Protein AF-A0A830ETZ0-F1 (afdb_monomer)

Foldseek 3Di:
DPDDVVVPLPPLVVLQVPFQDPPQQDLVSQLVSSVPDPPDPPCDPVNSNVSSVLQDHLVVLLVVLQVVLDAAALVRLVVVLCVNVVNVPVVSSVVSSVVCVQAADHPVQLVVLLVVLCVVCVVVLHEAALVSSLVSLVVSVVRYDYGSYDSVVSSLQVCQAQVHAHPVQLVVFLVCQQVPFDWDQLVVQPVPDPGRHTWGFQAFPVRQTAEIEDDPDQVSRQVSQVSSVYYHDYSVRSSSQWYWDDGGQKTFIDHPNGGRGMTGHD

Radius of gyration: 31.3 Å; Cα contacts (8 Å, |Δi|>4): 401; chains: 1; bounding box: 66×35×96 Å

Mean predicted aligned error: 12.38 Å

Structure (mmCIF, N/CA/C/O backbone):
data_AF-A0A830ETZ0-F1
#
_entry.id   AF-A0A830ETZ0-F1
#
loop_
_atom_site.group_PDB
_atom_site.id
_atom_site.type_symbol
_atom_site.label_atom_id
_atom_site.label_alt_id
_atom_site.label_comp_id
_atom_site.label_asym_id
_atom_site.label_entity_id
_atom_site.label_seq_id
_atom_site.pdbx_PDB_ins_code
_atom_site.Cartn_x
_atom_site.Cartn_y
_atom_site.Cartn_z
_atom_site.occupancy
_atom_site.B_iso_or_equiv
_atom_site.auth_seq_id
_atom_site.auth_comp_id
_atom_site.auth_asym_id
_atom_site.auth_atom_id
_atom_site.pdbx_PDB_model_num
ATOM 1 N N . MET A 1 1 ? -31.707 -24.123 43.026 1.00 34.12 1 MET A N 1
ATOM 2 C CA . MET A 1 1 ? -30.666 -23.449 42.230 1.00 34.12 1 MET A CA 1
ATOM 3 C C . MET A 1 1 ? -30.600 -22.011 42.713 1.00 34.12 1 MET A C 1
ATOM 5 O O . MET A 1 1 ? -31.674 -21.464 42.962 1.00 34.12 1 MET A O 1
ATOM 9 N N . PRO A 1 2 ? -29.409 -21.444 42.973 1.00 35.88 2 PRO A N 1
ATOM 10 C CA . PRO A 1 2 ? -29.293 -20.002 43.163 1.00 35.88 2 PRO A CA 1
ATOM 11 C C . PRO A 1 2 ? -29.804 -19.323 41.890 1.00 35.88 2 PRO A C 1
ATOM 13 O O . PRO A 1 2 ? -29.567 -19.821 40.792 1.00 35.88 2 PRO A O 1
ATOM 16 N N . LYS A 1 3 ? -30.598 -18.270 42.057 1.00 31.91 3 LYS A N 1
ATOM 17 C CA . LYS A 1 3 ? -31.122 -17.502 40.931 1.00 31.91 3 LYS A CA 1
ATOM 18 C C . LYS A 1 3 ? -29.983 -16.699 40.303 1.00 31.91 3 LYS A C 1
ATOM 20 O O . LYS A 1 3 ? -29.137 -16.185 41.031 1.00 31.91 3 LYS A O 1
ATOM 25 N N . THR A 1 4 ? -29.976 -16.640 38.983 1.00 35.59 4 THR A N 1
ATOM 26 C CA . THR A 1 4 ? -29.019 -15.913 38.145 1.00 35.59 4 THR A CA 1
ATOM 27 C C . THR A 1 4 ? -29.567 -14.531 37.784 1.00 35.59 4 THR A C 1
ATOM 29 O O . THR A 1 4 ? -30.724 -14.223 38.057 1.00 35.59 4 THR A O 1
ATOM 32 N N . ILE A 1 5 ? -28.742 -13.674 37.189 1.00 33.31 5 ILE A N 1
ATOM 33 C CA . ILE A 1 5 ? -29.139 -12.313 36.787 1.00 33.31 5 ILE A CA 1
ATOM 34 C C . ILE A 1 5 ? -30.206 -12.312 35.690 1.00 33.31 5 ILE A C 1
ATOM 36 O O . ILE A 1 5 ? -31.101 -11.470 35.726 1.00 33.31 5 ILE A O 1
ATOM 40 N N . ALA A 1 6 ? -30.206 -13.334 34.831 1.00 34.88 6 ALA A N 1
ATOM 41 C CA . ALA A 1 6 ? -31.274 -13.592 33.867 1.00 34.88 6 ALA A CA 1
ATOM 42 C C . ALA A 1 6 ? -32.662 -13.780 34.524 1.00 34.88 6 ALA A C 1
ATOM 44 O O . ALA A 1 6 ? -33.682 -13.645 33.861 1.00 34.88 6 ALA A O 1
ATOM 45 N N . ASP A 1 7 ? -32.730 -14.054 35.835 1.00 38.09 7 ASP A N 1
ATOM 46 C CA . ASP A 1 7 ? -33.992 -14.170 36.576 1.00 38.09 7 ASP A CA 1
ATOM 47 C C . ASP A 1 7 ? -34.530 -12.810 37.098 1.00 38.09 7 ASP A C 1
ATOM 49 O O . ASP A 1 7 ? -35.579 -12.790 37.755 1.00 38.09 7 ASP A O 1
ATOM 53 N N . TYR A 1 8 ? -33.821 -11.685 36.881 1.00 39.19 8 TYR A N 1
ATOM 54 C CA . TYR A 1 8 ? -34.079 -10.390 37.544 1.00 39.19 8 TYR A CA 1
ATOM 55 C C . TYR A 1 8 ? -33.866 -9.116 36.684 1.00 39.19 8 TYR A C 1
ATOM 57 O O . TYR A 1 8 ? -33.609 -8.046 37.246 1.00 39.19 8 TYR A O 1
ATOM 65 N N . GLU A 1 9 ? -34.035 -9.184 35.360 1.00 43.56 9 GLU A N 1
ATOM 66 C CA . GLU A 1 9 ? -33.915 -8.059 34.395 1.00 43.56 9 GLU A CA 1
ATOM 67 C C . GLU A 1 9 ? -34.489 -6.710 34.891 1.00 43.56 9 GLU A C 1
ATOM 69 O O . GLU A 1 9 ? -33.776 -5.710 35.002 1.00 43.56 9 GLU A O 1
ATOM 74 N N . ASP A 1 10 ? -35.757 -6.685 35.314 1.00 40.09 10 ASP A N 1
ATOM 75 C CA . ASP A 1 10 ? -36.465 -5.465 35.748 1.00 40.09 10 ASP A CA 1
ATOM 76 C C . ASP A 1 10 ? -35.967 -4.859 37.075 1.00 40.09 10 ASP A C 1
ATOM 78 O O . ASP A 1 10 ? -36.297 -3.717 37.436 1.00 40.09 10 ASP A O 1
ATOM 82 N N . ALA A 1 11 ? -35.269 -5.650 37.889 1.00 37.38 11 ALA A N 1
ATOM 83 C CA . ALA A 1 11 ? -34.721 -5.209 39.169 1.00 37.38 11 ALA A CA 1
ATOM 84 C C . ALA A 1 11 ? -33.306 -4.651 38.986 1.00 37.38 11 ALA A C 1
ATOM 86 O O . ALA A 1 11 ? -32.989 -3.611 39.565 1.00 37.38 11 ALA A O 1
ATOM 87 N N . VAL A 1 12 ? -32.504 -5.292 38.131 1.00 43.84 12 VAL A N 1
ATOM 88 C CA . VAL A 1 12 ? -31.157 -4.847 37.752 1.00 43.84 12 VAL A CA 1
ATOM 89 C C . VAL A 1 12 ? -31.213 -3.484 37.063 1.00 43.84 12 VAL A C 1
ATOM 91 O O . VAL A 1 12 ? -30.553 -2.548 37.520 1.00 43.84 12 VAL A O 1
ATOM 94 N N . ARG A 1 13 ? -32.105 -3.316 36.076 1.00 44.00 13 ARG A N 1
ATOM 95 C CA . ARG A 1 13 ? -32.285 -2.044 35.354 1.00 44.00 13 ARG A CA 1
ATOM 96 C C . ARG A 1 13 ? -32.648 -0.875 36.283 1.00 44.00 13 ARG A C 1
ATOM 98 O O . ARG A 1 13 ? -32.106 0.221 36.167 1.00 44.00 13 ARG A O 1
ATOM 105 N N . ARG A 1 14 ? -33.520 -1.103 37.274 1.00 42.66 14 ARG A N 1
ATOM 106 C CA . ARG A 1 14 ? -33.925 -0.077 38.262 1.00 42.66 14 ARG A CA 1
ATOM 107 C C . ARG A 1 14 ? -32.830 0.309 39.250 1.00 42.66 14 ARG A C 1
ATOM 109 O O . ARG A 1 14 ? -32.849 1.432 39.750 1.00 42.66 14 ARG A O 1
ATOM 116 N N . ILE A 1 15 ? -31.950 -0.625 39.601 1.00 42.59 15 ILE A N 1
ATOM 117 C CA . ILE A 1 15 ? -30.858 -0.383 40.549 1.00 42.59 15 ILE A CA 1
ATOM 118 C C . ILE A 1 15 ? -29.724 0.365 39.841 1.00 42.59 15 ILE A C 1
ATOM 120 O O . ILE A 1 15 ? -29.268 1.378 40.370 1.00 42.59 15 ILE A O 1
ATOM 124 N N . ALA A 1 16 ? -29.352 -0.060 38.628 1.00 49.34 16 ALA A N 1
ATOM 125 C CA . ALA A 1 16 ? -28.328 0.594 37.813 1.00 49.34 16 ALA A CA 1
ATOM 126 C C . ALA A 1 16 ? -28.704 2.050 37.481 1.00 49.34 16 ALA A C 1
ATOM 128 O O . ALA A 1 16 ? -27.969 2.964 37.846 1.00 49.34 16 ALA A O 1
ATOM 129 N N . ALA A 1 17 ? -29.907 2.288 36.940 1.00 49.88 17 ALA A N 1
ATOM 130 C CA . ALA A 1 17 ? -30.370 3.627 36.552 1.00 49.88 17 ALA A CA 1
ATOM 131 C C . ALA A 1 17 ? -30.514 4.623 37.722 1.00 49.88 17 ALA A C 1
ATOM 133 O O . ALA A 1 17 ? -30.580 5.833 37.517 1.00 49.88 17 ALA A O 1
ATOM 134 N N . LYS A 1 18 ? -30.615 4.132 38.963 1.00 47.72 18 LYS A N 1
ATOM 135 C CA . LYS A 1 18 ? -30.836 4.970 40.150 1.00 47.72 18 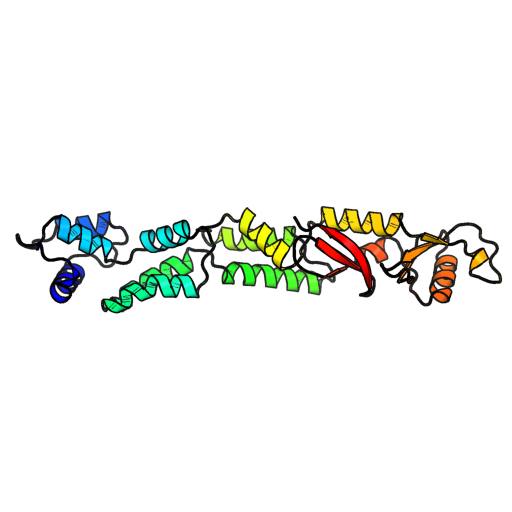LYS A CA 1
ATOM 136 C C . LYS A 1 18 ? -29.553 5.276 40.925 1.00 47.72 18 LYS A C 1
ATOM 138 O O . LYS A 1 18 ? -29.530 6.241 41.690 1.00 47.72 18 LYS A O 1
ATOM 143 N N . HIS A 1 19 ? -28.527 4.439 40.791 1.00 50.94 19 HIS A N 1
ATOM 144 C CA . HIS A 1 19 ? -27.392 4.433 41.714 1.00 50.94 19 HIS A CA 1
ATOM 145 C C . HIS A 1 19 ? -26.017 4.413 41.045 1.00 50.94 19 HIS A C 1
ATOM 147 O O . HIS A 1 19 ? -25.044 4.705 41.735 1.00 50.94 19 HIS A O 1
ATOM 153 N N . VAL A 1 20 ? -25.925 4.128 39.743 1.00 53.81 20 VAL A N 1
ATOM 154 C CA . VAL A 1 20 ? -24.682 4.251 38.971 1.00 53.81 20 VAL A CA 1
ATOM 155 C C . VAL A 1 20 ? -24.674 5.624 38.286 1.00 53.81 20 VAL A C 1
ATOM 157 O O . VAL A 1 20 ? -25.598 5.912 37.525 1.00 53.81 20 VAL A O 1
ATOM 160 N N . PRO A 1 21 ? -23.695 6.501 38.578 1.00 54.59 21 PRO A N 1
ATOM 161 C CA . PRO A 1 21 ? -23.518 7.758 37.864 1.00 54.59 21 PRO A CA 1
ATOM 162 C C . PRO A 1 21 ? -23.362 7.527 36.359 1.00 54.59 21 PRO A C 1
ATOM 164 O O . PRO A 1 21 ? -22.751 6.543 35.944 1.00 54.59 21 PRO A O 1
ATOM 167 N N . ALA A 1 22 ? -23.899 8.440 35.547 1.00 52.22 22 ALA A N 1
ATOM 168 C CA . ALA A 1 22 ? -23.796 8.357 34.088 1.00 52.22 22 ALA A CA 1
ATOM 169 C C . ALA A 1 22 ? -22.340 8.454 33.587 1.00 52.22 22 ALA A C 1
ATOM 171 O O . ALA A 1 22 ? -22.043 7.993 32.496 1.00 52.22 22 ALA A O 1
ATOM 172 N N . ASP A 1 23 ? -21.443 9.019 34.397 1.00 47.53 23 ASP A N 1
ATOM 173 C CA . ASP A 1 23 ? -20.011 9.189 34.142 1.00 47.53 23 ASP A CA 1
ATOM 174 C C . ASP A 1 23 ? -19.132 8.041 34.682 1.00 47.53 23 ASP A C 1
ATOM 176 O O . ASP A 1 23 ? -17.912 8.143 34.631 1.00 47.53 23 ASP A O 1
ATOM 180 N N . ALA A 1 24 ? -19.716 6.951 35.200 1.00 50.00 24 ALA A N 1
ATOM 181 C CA . ALA A 1 24 ? -18.962 5.764 35.614 1.00 50.00 24 ALA A CA 1
ATOM 182 C C . ALA A 1 24 ? -18.635 4.865 34.405 1.00 50.00 24 ALA A C 1
ATOM 184 O O . ALA A 1 24 ? -19.532 4.195 33.871 1.00 50.00 24 ALA A O 1
ATOM 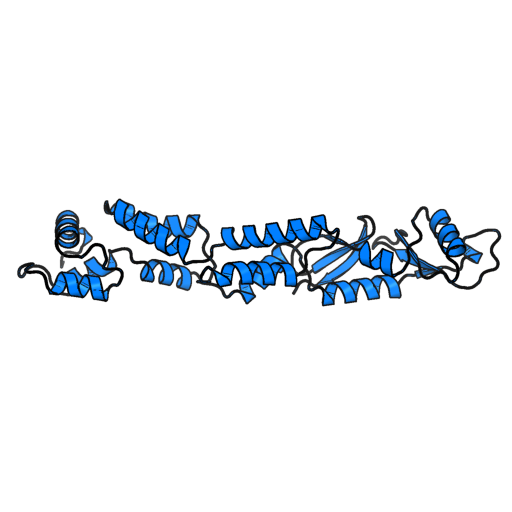185 N N . THR A 1 25 ? -17.358 4.825 34.013 1.00 47.69 25 THR A N 1
ATOM 186 C CA . THR A 1 25 ? -16.876 4.109 32.819 1.00 47.69 25 THR A CA 1
ATOM 187 C C . THR A 1 25 ? -16.147 2.805 33.145 1.00 47.69 25 THR A C 1
ATOM 189 O O . THR A 1 25 ? -16.091 1.927 32.290 1.00 47.69 25 THR A O 1
ATOM 192 N N . THR A 1 26 ? -15.669 2.624 34.383 1.00 48.88 26 THR A N 1
ATOM 193 C CA . THR A 1 26 ? -14.919 1.421 34.804 1.00 48.88 26 THR A CA 1
ATOM 194 C C . THR A 1 26 ? -15.720 0.482 35.718 1.00 48.88 26 THR A C 1
ATOM 196 O O . THR A 1 26 ? -16.589 0.917 36.483 1.00 48.88 26 THR A O 1
ATOM 199 N N . GLU A 1 27 ? -15.385 -0.818 35.714 1.00 51.41 27 GLU A N 1
ATOM 200 C CA . GLU A 1 27 ? -15.986 -1.829 36.612 1.00 51.41 27 GLU A CA 1
ATOM 201 C C . GLU A 1 27 ? -15.905 -1.386 38.084 1.00 51.41 27 GLU A C 1
ATOM 203 O O . GLU A 1 27 ? -16.880 -1.455 38.837 1.00 51.41 27 GLU A O 1
ATOM 208 N N . ASP A 1 28 ? -14.750 -0.857 38.492 1.00 53.16 28 ASP A N 1
ATOM 209 C CA . ASP A 1 28 ? -14.506 -0.386 39.852 1.00 53.16 28 ASP A CA 1
ATOM 210 C C . ASP A 1 28 ? -15.349 0.842 40.222 1.00 53.16 28 ASP A C 1
ATOM 212 O O . ASP A 1 28 ? -15.752 0.982 41.381 1.00 53.16 28 ASP A O 1
ATOM 216 N N . GLU A 1 29 ? -15.641 1.738 39.277 1.00 55.25 29 GLU A N 1
ATOM 217 C CA . GLU A 1 29 ? -16.516 2.895 39.497 1.00 55.25 29 GLU A CA 1
ATOM 218 C C . GLU A 1 29 ? -17.976 2.484 39.643 1.00 55.25 29 GLU A C 1
ATOM 220 O O . GLU A 1 29 ? -18.644 2.929 40.582 1.00 55.25 29 GLU A O 1
ATOM 225 N N . VAL A 1 30 ? -18.445 1.573 38.789 1.00 55.59 30 VAL A N 1
ATOM 226 C CA . VAL A 1 30 ? -19.784 0.979 38.877 1.00 55.59 30 VAL A CA 1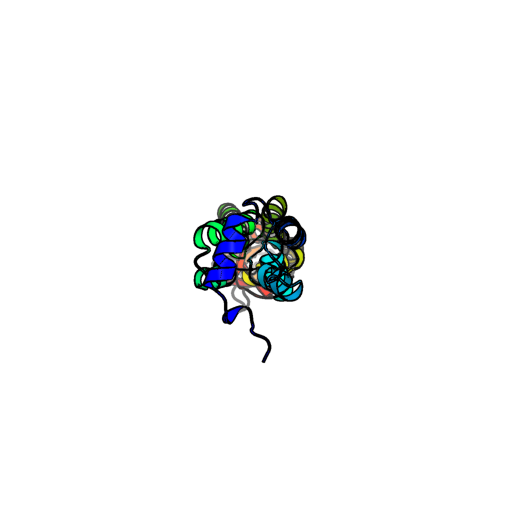
ATOM 227 C C . VAL A 1 30 ? -19.942 0.240 40.209 1.00 55.59 30 VAL A C 1
ATOM 229 O O . VAL A 1 30 ? -20.903 0.466 40.950 1.00 55.59 30 VAL A O 1
ATOM 232 N N . ARG A 1 31 ? -18.953 -0.571 40.596 1.00 58.06 31 ARG A N 1
ATOM 233 C CA . ARG A 1 31 ? -18.939 -1.299 41.872 1.00 58.06 31 ARG A CA 1
ATOM 234 C C . ARG A 1 31 ? -18.919 -0.352 43.068 1.00 58.06 31 ARG A C 1
ATOM 236 O O . ARG A 1 31 ? -19.640 -0.570 44.043 1.00 58.06 31 ARG A O 1
ATOM 243 N N . ARG A 1 32 ? -18.139 0.732 43.006 1.00 60.12 32 ARG A N 1
ATOM 244 C CA . ARG A 1 32 ? -18.067 1.755 44.063 1.00 60.12 32 ARG A CA 1
ATOM 245 C C . ARG A 1 32 ? -19.395 2.499 44.207 1.00 60.12 32 ARG A C 1
ATOM 247 O O . ARG A 1 32 ? -19.871 2.654 45.331 1.00 60.12 32 ARG A O 1
ATOM 254 N N . ALA A 1 33 ? -20.028 2.866 43.098 1.00 59.50 33 ALA A N 1
ATOM 255 C CA . ALA A 1 33 ? -21.338 3.508 43.068 1.00 59.50 33 ALA A CA 1
ATOM 256 C C . ALA A 1 33 ? -22.457 2.613 43.640 1.00 59.50 33 ALA A C 1
ATOM 258 O O . ALA A 1 33 ? -23.268 3.044 44.468 1.00 59.50 33 ALA A O 1
ATOM 259 N N . LEU A 1 34 ? -22.448 1.330 43.282 1.00 56.91 34 LEU A N 1
ATOM 260 C CA . LEU A 1 34 ? -23.414 0.352 43.781 1.00 56.91 34 LEU A CA 1
ATOM 261 C C . LEU A 1 34 ? -23.156 -0.066 45.240 1.00 56.91 34 LEU A C 1
ATOM 263 O O . LEU A 1 34 ? -24.094 -0.353 45.976 1.00 56.91 34 LEU A O 1
ATOM 267 N N . SER A 1 35 ? -21.901 -0.066 45.696 1.00 57.72 35 SER A N 1
ATOM 268 C CA . SER A 1 35 ? -21.550 -0.384 47.091 1.00 57.72 35 SER A CA 1
ATOM 269 C C . SER A 1 35 ? -21.854 0.749 48.082 1.00 57.72 35 SER A C 1
ATOM 271 O O . SER A 1 35 ? -22.011 0.495 49.277 1.00 57.72 35 SER A O 1
ATOM 273 N N . GLY A 1 36 ? -21.934 1.994 47.598 1.00 53.12 36 GLY A N 1
ATOM 274 C CA . GLY A 1 36 ? -22.226 3.187 48.399 1.00 53.12 36 GLY A CA 1
ATOM 275 C C . GLY A 1 36 ? -23.712 3.550 48.490 1.00 53.12 36 GLY A C 1
ATOM 276 O O . GLY A 1 36 ? -24.069 4.481 49.212 1.00 53.12 36 GLY A O 1
ATOM 277 N N . SER A 1 37 ? -24.583 2.847 47.768 1.00 52.41 37 SER A N 1
ATOM 278 C CA . SER A 1 37 ? -26.020 3.111 47.740 1.00 52.41 37 SER A CA 1
ATOM 279 C C . SER A 1 37 ? -26.752 2.290 48.811 1.00 52.41 37 SER A C 1
ATOM 281 O O . SER A 1 37 ? -26.395 1.149 49.088 1.00 52.41 37 SER A O 1
ATOM 283 N N . GLU A 1 38 ? -27.786 2.867 49.443 1.00 46.84 38 GLU A N 1
ATOM 284 C CA . GLU A 1 38 ? -28.654 2.207 50.445 1.00 46.84 38 GLU A CA 1
ATOM 285 C C . GLU A 1 38 ? -29.544 1.112 49.815 1.00 46.84 38 GLU A C 1
ATOM 287 O O . GLU A 1 38 ? -30.752 1.023 50.052 1.00 46.84 38 GLU A O 1
ATOM 292 N N . VAL A 1 39 ? -28.974 0.281 48.948 1.00 45.97 39 VAL A N 1
ATOM 293 C CA . VAL A 1 39 ? -29.656 -0.842 48.328 1.00 45.97 39 VAL A CA 1
ATOM 294 C C . VAL A 1 39 ? -29.643 -1.950 49.371 1.00 45.97 39 VAL A C 1
ATOM 296 O O . VAL A 1 39 ? -28.599 -2.487 49.727 1.00 45.97 39 VAL A O 1
ATOM 299 N N . GLY A 1 40 ? -30.809 -2.186 49.974 1.00 43.69 40 GLY A N 1
ATOM 300 C CA . GLY A 1 40 ? -30.984 -3.081 51.116 1.00 43.69 40 GLY A CA 1
ATOM 301 C C . GLY A 1 40 ? -30.440 -4.511 50.911 1.00 43.69 40 GLY A C 1
ATOM 302 O O . GLY A 1 40 ? -29.978 -4.861 49.829 1.00 43.69 40 GLY A O 1
ATOM 303 N N . PRO A 1 41 ? -30.554 -5.384 51.934 1.00 42.25 41 PRO A N 1
ATOM 304 C CA . PRO A 1 41 ? -29.796 -6.640 52.120 1.00 42.25 41 PRO A CA 1
ATOM 305 C C . PRO A 1 41 ? -29.995 -7.759 51.068 1.00 42.25 41 PRO A C 1
ATOM 307 O O . PRO A 1 41 ? -29.656 -8.911 51.324 1.00 42.25 41 PRO A O 1
ATOM 310 N N . GLN A 1 42 ? -30.568 -7.452 49.906 1.00 42.84 42 GLN A N 1
ATOM 311 C CA . GLN A 1 42 ? -30.860 -8.368 48.804 1.00 42.84 42 GLN A CA 1
ATOM 312 C C . GLN A 1 42 ? -29.850 -8.288 47.648 1.00 42.84 42 GLN A C 1
ATOM 314 O O . GLN A 1 42 ? -29.927 -9.109 46.739 1.00 42.84 42 GLN A O 1
ATOM 319 N N . VAL A 1 43 ? -28.902 -7.347 47.681 1.00 45.62 43 VAL A N 1
ATOM 320 C CA . VAL A 1 43 ? -27.837 -7.221 46.678 1.00 45.62 43 VAL A CA 1
ATOM 321 C C . VAL A 1 43 ? -26.549 -7.802 47.259 1.00 45.62 43 VAL A C 1
ATOM 323 O O . VAL A 1 43 ? -25.888 -7.189 48.094 1.00 45.62 43 VAL A O 1
ATOM 326 N N . THR A 1 44 ? -26.242 -9.047 46.894 1.00 52.72 44 THR A N 1
ATOM 327 C CA . THR A 1 44 ? -24.995 -9.714 47.287 1.00 52.72 44 THR A CA 1
ATOM 328 C C . THR A 1 44 ? -23.844 -9.260 46.392 1.00 52.72 44 THR A C 1
ATOM 330 O O . THR A 1 44 ? -24.064 -8.748 45.298 1.00 52.72 44 THR A O 1
ATOM 333 N N . ARG A 1 45 ? -22.601 -9.474 46.840 1.00 51.97 45 ARG A N 1
ATOM 334 C CA . ARG A 1 45 ? -21.400 -9.180 46.043 1.00 51.97 45 ARG A CA 1
ATOM 335 C C . ARG A 1 45 ? -21.442 -9.872 44.674 1.00 51.97 45 ARG A C 1
ATOM 337 O O . ARG A 1 45 ? -21.192 -9.223 43.679 1.00 51.97 45 ARG A O 1
ATOM 344 N N . ASP A 1 46 ? -21.910 -11.118 44.627 1.00 48.28 46 ASP A N 1
ATOM 345 C CA . ASP A 1 46 ? -22.071 -11.878 43.377 1.00 48.28 46 ASP A CA 1
ATOM 346 C C . ASP A 1 46 ? -23.111 -11.260 42.418 1.00 48.28 46 ASP A C 1
ATOM 348 O O . ASP A 1 46 ? -22.988 -11.373 41.204 1.00 48.28 46 ASP A O 1
ATOM 352 N N . VAL A 1 47 ? -24.144 -10.590 42.949 1.00 45.22 47 VAL A N 1
ATOM 353 C CA . VAL A 1 47 ? -25.144 -9.870 42.139 1.00 45.22 47 VAL A CA 1
ATOM 354 C C . VAL A 1 47 ? -24.575 -8.546 41.635 1.00 45.22 47 VAL A C 1
ATOM 356 O O . VAL A 1 47 ? -24.861 -8.167 40.510 1.00 45.22 47 VAL A O 1
ATOM 359 N N . LEU A 1 48 ? -23.756 -7.851 42.429 1.00 50.16 48 LEU A N 1
ATOM 360 C CA . LEU A 1 48 ? -23.046 -6.646 41.981 1.00 50.16 48 LEU A CA 1
ATOM 361 C C . LEU A 1 48 ? -22.044 -6.955 40.875 1.00 50.16 48 LEU A C 1
ATOM 363 O O . LEU A 1 48 ? -21.986 -6.219 39.898 1.00 50.16 48 LEU A O 1
ATOM 367 N N . ASP A 1 49 ? -21.299 -8.043 41.039 1.00 50.66 49 ASP A N 1
ATOM 368 C CA . ASP A 1 49 ? -20.271 -8.475 40.100 1.00 50.66 49 ASP A CA 1
ATOM 369 C C . ASP A 1 49 ? -20.909 -8.861 38.770 1.00 50.66 49 ASP A C 1
ATOM 371 O O . ASP A 1 49 ? -20.499 -8.360 37.733 1.00 50.66 49 ASP A O 1
ATOM 375 N N . GLY A 1 50 ? -22.013 -9.607 38.792 1.00 47.25 50 GLY A N 1
ATOM 376 C CA . GLY A 1 50 ? -22.705 -9.906 37.550 1.00 47.25 50 GLY A CA 1
ATOM 377 C C . GLY A 1 50 ? -23.468 -8.710 36.943 1.00 47.25 50 GLY A C 1
ATOM 378 O O . GLY A 1 50 ? -23.674 -8.684 35.737 1.00 47.25 50 GLY A O 1
ATOM 379 N N . ILE A 1 51 ? -23.900 -7.704 37.721 1.00 49.56 51 ILE A N 1
ATOM 380 C CA . ILE A 1 51 ? -24.451 -6.449 37.157 1.00 49.56 51 ILE A CA 1
ATOM 381 C C . ILE A 1 51 ? -23.339 -5.647 36.473 1.00 49.56 51 ILE A C 1
ATOM 383 O O . ILE A 1 51 ? -23.576 -5.073 35.417 1.00 49.56 51 ILE A O 1
ATOM 387 N N . ALA A 1 52 ? -22.141 -5.624 37.058 1.00 50.78 52 ALA A N 1
ATOM 388 C CA . ALA A 1 52 ? -20.968 -4.993 36.467 1.00 50.78 52 ALA A CA 1
ATOM 389 C C . ALA A 1 52 ? -20.473 -5.749 35.218 1.00 50.78 52 ALA A C 1
ATOM 391 O O . ALA A 1 52 ? -20.132 -5.106 34.237 1.00 50.78 52 ALA A O 1
ATOM 392 N N . GLU A 1 53 ? -20.522 -7.087 35.212 1.00 49.72 53 GLU A N 1
ATOM 393 C CA . GLU A 1 53 ? -20.202 -7.927 34.043 1.00 49.72 53 GLU A CA 1
ATOM 394 C C . GLU A 1 53 ? -21.209 -7.781 32.889 1.00 49.72 53 GLU A C 1
ATOM 396 O O . GLU A 1 53 ? -20.840 -7.998 31.742 1.00 49.72 53 GLU A O 1
ATOM 401 N N . ASN A 1 54 ? -22.469 -7.421 33.167 1.00 49.09 54 ASN A N 1
ATOM 402 C CA . ASN A 1 54 ? -23.498 -7.200 32.138 1.00 49.09 54 ASN A CA 1
ATOM 403 C C . ASN A 1 54 ? -23.594 -5.738 31.664 1.00 49.09 54 ASN A C 1
ATOM 405 O O . ASN A 1 54 ? -24.411 -5.430 30.799 1.00 49.09 54 ASN A O 1
ATOM 409 N N . LEU A 1 55 ? -22.817 -4.816 32.238 1.00 53.50 55 LEU A N 1
ATOM 410 C CA . LEU A 1 55 ? -22.776 -3.426 31.793 1.00 53.50 55 LEU A CA 1
ATOM 411 C C . LEU A 1 55 ? -21.645 -3.278 30.774 1.00 53.50 55 LEU A C 1
ATOM 413 O O . LEU A 1 55 ? -20.479 -3.364 31.141 1.00 53.50 55 LEU A O 1
ATOM 417 N N . LEU A 1 56 ? -21.995 -3.040 29.509 1.00 60.56 56 LEU A N 1
ATOM 418 C CA . LEU A 1 56 ? -21.044 -2.727 28.442 1.00 60.56 56 LEU A CA 1
ATOM 419 C C . LEU A 1 56 ? -20.160 -1.533 28.875 1.00 60.56 56 LEU A C 1
ATOM 421 O O . LEU A 1 56 ? -20.675 -0.456 29.212 1.00 60.56 56 LEU A O 1
ATOM 425 N N . THR A 1 57 ? -18.842 -1.739 28.924 1.00 64.88 57 THR A N 1
ATOM 426 C CA . THR A 1 57 ? -17.828 -0.704 29.185 1.00 64.88 57 THR A CA 1
ATOM 427 C C . THR A 1 57 ? -16.850 -0.640 28.022 1.00 64.88 57 THR A C 1
ATOM 429 O O . THR A 1 57 ? -16.621 -1.648 27.356 1.00 64.88 57 THR A O 1
ATOM 432 N N . GLU A 1 58 ? -16.239 0.528 27.814 1.00 66.19 58 GLU A N 1
ATOM 433 C CA . GLU A 1 58 ? -15.166 0.716 26.827 1.00 66.19 58 GLU A CA 1
ATOM 434 C C . GLU A 1 58 ? -14.069 -0.347 27.002 1.00 66.19 58 GLU A C 1
ATOM 436 O O . GLU A 1 58 ? -13.775 -1.072 26.060 1.00 66.19 58 GLU A O 1
ATOM 441 N N . ASP A 1 59 ? -13.588 -0.561 28.233 1.00 68.06 59 ASP A N 1
ATOM 442 C CA . ASP A 1 59 ? -12.564 -1.571 28.548 1.00 68.06 59 ASP A CA 1
ATOM 443 C C . ASP A 1 59 ? -12.928 -2.997 28.089 1.00 68.06 59 ASP A C 1
ATOM 445 O O . ASP A 1 59 ? -12.050 -3.763 27.707 1.00 68.06 59 ASP A O 1
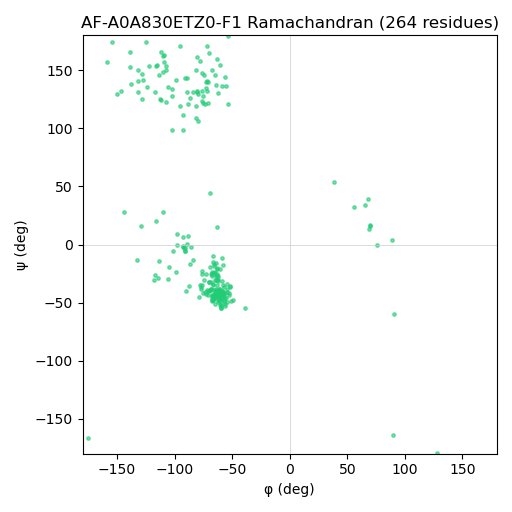ATOM 449 N N . ARG A 1 60 ? -14.214 -3.376 28.115 1.00 63.78 60 ARG A N 1
ATOM 450 C CA . ARG A 1 60 ? -14.671 -4.711 27.689 1.00 63.78 60 ARG A CA 1
ATOM 451 C C . ARG A 1 60 ? -14.746 -4.841 26.177 1.00 63.78 60 ARG A C 1
ATOM 453 O O . ARG A 1 60 ? -14.483 -5.918 25.651 1.00 63.78 60 ARG A O 1
ATOM 460 N N . VAL A 1 61 ? -15.111 -3.758 25.496 1.00 65.75 61 VAL A N 1
ATOM 461 C CA . VAL A 1 61 ? -15.070 -3.699 24.033 1.00 65.75 61 VAL A CA 1
ATOM 462 C C . VAL A 1 61 ? -13.617 -3.762 23.568 1.00 65.75 61 VAL A C 1
ATOM 464 O O . VAL A 1 61 ? -13.304 -4.548 22.682 1.00 65.75 61 VAL A O 1
ATOM 467 N N . LEU A 1 62 ? -12.719 -3.026 24.228 1.00 70.31 62 LEU A N 1
ATOM 468 C CA . LEU A 1 62 ? -11.281 -3.079 23.966 1.00 70.31 62 LEU A CA 1
ATOM 469 C C . LEU A 1 62 ? -10.703 -4.476 24.223 1.00 70.31 62 LEU A C 1
ATOM 471 O O . LEU A 1 62 ? -10.036 -5.001 23.344 1.00 70.31 62 LEU A O 1
ATOM 475 N N . GLU A 1 63 ? -11.012 -5.116 25.357 1.00 67.12 63 GLU A N 1
ATOM 476 C CA . GLU A 1 63 ? -10.582 -6.497 25.655 1.00 67.12 63 GLU A CA 1
ATOM 477 C C . GLU A 1 63 ? -11.066 -7.486 24.579 1.00 67.12 63 GLU A C 1
ATOM 479 O O . GLU A 1 63 ? -10.302 -8.336 24.133 1.00 67.12 63 GLU A O 1
ATOM 484 N N . ALA A 1 64 ? -12.309 -7.349 24.104 1.00 64.75 64 ALA A N 1
ATOM 485 C CA . ALA A 1 64 ? -12.854 -8.207 23.050 1.00 64.75 64 ALA A CA 1
ATOM 486 C C . ALA A 1 64 ? -12.164 -8.009 21.688 1.00 64.75 64 ALA A C 1
ATOM 488 O O . ALA A 1 64 ? -12.011 -8.975 20.940 1.00 64.75 64 ALA A O 1
ATOM 489 N N . ILE A 1 65 ? -11.747 -6.779 21.372 1.00 65.12 65 ILE A N 1
ATOM 490 C CA . ILE A 1 65 ? -10.947 -6.471 20.178 1.00 65.12 65 ILE A CA 1
ATOM 491 C C . ILE A 1 65 ? -9.512 -6.989 20.356 1.00 65.12 65 ILE A C 1
ATOM 493 O O . ILE A 1 65 ? -8.954 -7.593 19.451 1.00 65.12 65 ILE A O 1
ATOM 497 N N . GLU A 1 66 ? -8.899 -6.819 21.528 1.00 71.25 66 GLU A N 1
ATOM 498 C CA . GLU A 1 66 ? -7.562 -7.364 21.797 1.00 71.25 66 GLU A CA 1
ATOM 499 C C . GLU A 1 66 ? -7.536 -8.894 21.677 1.00 71.25 66 GLU A C 1
ATOM 501 O O . GLU A 1 66 ? -6.594 -9.454 21.115 1.00 71.25 66 GLU A O 1
ATOM 506 N N . ASP A 1 67 ? -8.584 -9.569 22.155 1.00 66.31 67 ASP A N 1
ATOM 507 C CA . ASP A 1 67 ? -8.727 -11.023 22.078 1.00 66.31 67 ASP A CA 1
ATOM 508 C C . ASP A 1 67 ? -8.923 -11.542 20.642 1.00 66.31 67 ASP A C 1
ATOM 510 O O . ASP A 1 67 ? -8.616 -12.713 20.381 1.00 66.31 67 ASP A O 1
ATOM 514 N N . SER A 1 68 ? -9.418 -10.717 19.706 1.00 68.62 68 SER A N 1
ATOM 515 C CA . SER A 1 68 ? -9.498 -11.105 18.288 1.00 68.62 68 SER A CA 1
ATOM 516 C C . SER A 1 68 ? -8.107 -11.172 17.653 1.00 68.62 68 SER A C 1
ATOM 518 O O . SER A 1 68 ? -7.866 -12.031 16.803 1.00 68.62 68 SER A O 1
ATOM 520 N N . GLY A 1 69 ? -7.185 -10.315 18.109 1.00 69.81 69 GLY A N 1
ATOM 521 C CA . GLY A 1 69 ? -5.845 -10.165 17.544 1.00 69.81 69 GLY A CA 1
ATOM 522 C C . GLY A 1 69 ? -5.827 -9.542 16.147 1.00 69.81 69 GLY A C 1
ATOM 523 O O . GLY A 1 69 ? -4.802 -9.622 15.480 1.00 69.81 69 GLY A O 1
ATOM 524 N N . GLU A 1 70 ? -6.947 -8.965 15.710 1.00 74.56 70 GLU A N 1
ATOM 525 C CA . GLU A 1 70 ? -7.150 -8.346 14.397 1.00 74.56 70 GLU A CA 1
ATOM 526 C C . GLU A 1 70 ? -7.720 -6.935 14.591 1.00 74.56 70 GLU A C 1
ATOM 528 O O . GLU A 1 70 ? -8.480 -6.687 15.536 1.00 74.56 70 GLU A O 1
ATOM 533 N N . LEU A 1 71 ? -7.362 -6.003 13.706 1.00 77.94 71 LEU A N 1
ATOM 534 C CA . LEU A 1 71 ? -7.950 -4.667 13.705 1.00 77.94 71 LEU A CA 1
ATOM 535 C C . LEU A 1 71 ? -9.466 -4.776 13.435 1.00 77.94 71 LEU A C 1
ATOM 537 O O . LEU A 1 71 ? -9.863 -5.427 12.466 1.00 77.94 71 LEU A O 1
ATOM 541 N N . PRO A 1 72 ? -10.339 -4.146 14.238 1.00 75.81 72 PRO A N 1
ATOM 542 C CA . PRO A 1 72 ? -11.775 -4.300 14.055 1.00 75.81 72 PRO A CA 1
ATOM 543 C C . PRO A 1 72 ? -12.273 -3.478 12.861 1.00 75.81 72 PRO A C 1
ATOM 545 O O . PRO A 1 72 ? -11.796 -2.373 12.592 1.00 75.81 72 PRO A O 1
ATOM 548 N N . SER A 1 73 ? -13.294 -3.977 12.174 1.00 76.75 73 SER A N 1
ATOM 549 C CA . SER A 1 73 ? -14.123 -3.154 11.287 1.00 76.75 73 SER A CA 1
ATOM 550 C C . SER A 1 73 ? -15.127 -2.311 12.079 1.00 76.75 73 SER A C 1
ATOM 552 O O . SER A 1 73 ? -15.522 -2.671 13.194 1.00 76.75 73 SER A O 1
ATOM 554 N N . GLU A 1 74 ? -15.617 -1.217 11.487 1.00 75.81 74 GLU A N 1
ATOM 555 C CA . GLU A 1 74 ? -16.719 -0.432 12.070 1.00 75.81 74 GLU A CA 1
ATOM 556 C C . GLU A 1 74 ? -17.931 -1.325 12.398 1.00 75.81 74 GLU A C 1
ATOM 558 O O . GLU A 1 74 ? -18.507 -1.233 13.479 1.00 75.81 74 GLU A O 1
ATOM 563 N N . GLY A 1 75 ? -18.274 -2.258 11.503 1.00 65.44 75 GLY A N 1
ATOM 564 C CA . GLY A 1 75 ? -19.393 -3.182 11.704 1.00 65.44 75 GLY A CA 1
ATOM 565 C C . GLY A 1 75 ? -19.176 -4.209 12.822 1.00 65.44 75 GLY A C 1
ATOM 566 O O . GLY A 1 75 ? -20.149 -4.698 13.397 1.00 65.44 75 GLY A O 1
ATOM 567 N N . GLU A 1 76 ? -17.928 -4.549 13.146 1.00 64.38 76 GLU A N 1
ATOM 568 C CA . GLU A 1 76 ? -17.607 -5.424 14.279 1.00 64.38 76 GLU A CA 1
ATOM 569 C C . GLU A 1 76 ? -17.707 -4.689 15.609 1.00 64.38 76 GLU A C 1
ATOM 571 O O . GLU A 1 76 ? -18.244 -5.258 16.560 1.00 64.38 76 GLU A O 1
ATOM 576 N N . ILE A 1 77 ? -17.284 -3.422 15.664 1.00 65.56 77 ILE A N 1
ATOM 577 C CA . ILE A 1 77 ? -17.528 -2.562 16.831 1.00 65.56 77 ILE A CA 1
ATOM 578 C C . ILE A 1 77 ? -19.037 -2.482 17.086 1.00 65.56 77 ILE A C 1
ATOM 580 O O . ILE A 1 77 ? -19.485 -2.756 18.200 1.00 65.56 77 ILE A O 1
ATOM 584 N N . ASP A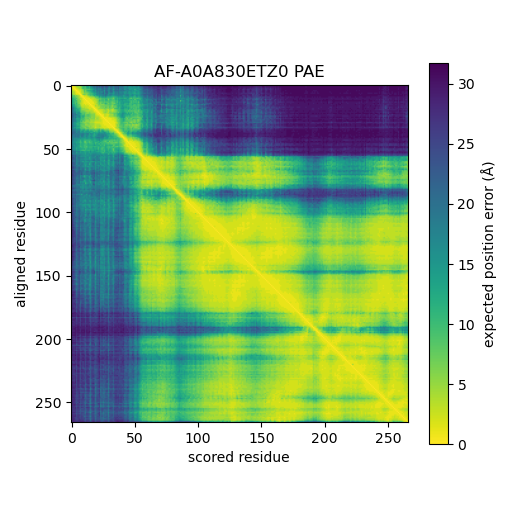 1 78 ? -19.833 -2.236 16.044 1.00 65.62 78 ASP A N 1
ATOM 585 C CA . ASP A 1 78 ? -21.295 -2.173 16.144 1.00 65.62 78 ASP A CA 1
ATOM 586 C C . ASP A 1 78 ? -21.887 -3.493 16.633 1.00 65.62 78 ASP A C 1
ATOM 588 O O . ASP A 1 78 ? -22.770 -3.516 17.489 1.00 65.62 78 ASP A O 1
ATOM 592 N N . ALA A 1 79 ? -21.389 -4.618 16.118 1.00 58.50 79 ALA A N 1
ATOM 593 C CA . ALA A 1 79 ? -21.856 -5.934 16.526 1.00 58.50 79 ALA A CA 1
ATOM 594 C C . ALA A 1 79 ? -21.547 -6.219 18.004 1.00 58.50 79 ALA A C 1
ATOM 596 O O . ALA A 1 79 ? -22.437 -6.689 18.716 1.00 58.50 79 ALA A O 1
ATOM 597 N N . ILE A 1 80 ? -20.328 -5.912 18.470 1.00 61.03 80 ILE A N 1
ATOM 598 C CA . ILE A 1 80 ? -19.903 -6.087 19.869 1.00 61.03 80 ILE A CA 1
ATOM 599 C C . ILE A 1 80 ? -20.773 -5.233 20.797 1.00 61.03 80 ILE A C 1
ATOM 601 O O . ILE A 1 80 ? -21.216 -5.705 21.847 1.00 61.03 80 ILE A O 1
ATOM 605 N N . VAL A 1 81 ? -21.053 -3.995 20.394 1.00 60.84 81 VAL A N 1
ATOM 606 C CA . VAL A 1 81 ? -21.812 -3.029 21.193 1.00 60.84 81 VAL A CA 1
ATOM 607 C C . VAL A 1 81 ? -23.323 -3.336 21.171 1.00 60.84 81 VAL A C 1
ATOM 609 O O . VAL A 1 81 ? -23.975 -3.248 22.214 1.00 60.84 81 VAL A O 1
ATOM 612 N N . SER A 1 82 ? -23.871 -3.834 20.052 1.00 53.78 82 SER A N 1
ATOM 613 C CA . SER A 1 82 ? -25.304 -4.167 19.901 1.00 53.78 82 SER A CA 1
ATOM 614 C C . SER A 1 82 ? -25.799 -5.315 20.788 1.00 53.78 82 SER A C 1
ATOM 616 O O . SER A 1 82 ? -26.998 -5.437 21.023 1.00 53.78 82 SER A O 1
ATOM 618 N N . VAL A 1 83 ? -24.910 -6.145 21.349 1.00 49.56 83 VAL A N 1
ATOM 619 C CA . VAL A 1 83 ? -25.303 -7.195 22.313 1.00 49.56 83 VAL A CA 1
ATOM 620 C C . VAL A 1 83 ? -25.972 -6.592 23.563 1.00 49.56 83 VAL A C 1
ATOM 622 O O . VAL A 1 83 ? -26.735 -7.271 24.249 1.00 49.56 83 VAL A O 1
ATOM 625 N N . ALA A 1 84 ? -25.745 -5.306 23.850 1.00 46.91 84 ALA A N 1
ATOM 626 C CA . ALA A 1 84 ? -26.391 -4.594 24.950 1.00 46.91 84 ALA A CA 1
ATOM 627 C C . ALA A 1 84 ? -27.788 -4.017 24.624 1.00 46.91 84 ALA A C 1
ATOM 629 O O . ALA A 1 84 ? -28.522 -3.704 25.569 1.00 46.91 84 ALA A O 1
ATOM 630 N N . ASP A 1 85 ? -28.200 -3.943 23.350 1.00 43.78 85 ASP A N 1
ATOM 631 C CA . ASP A 1 85 ? -29.563 -3.522 22.955 1.00 43.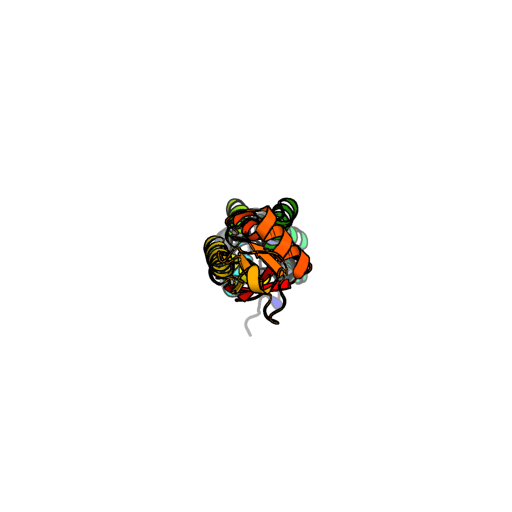78 85 ASP A CA 1
ATOM 632 C C . ASP A 1 85 ? -30.637 -4.481 23.487 1.00 43.78 85 ASP A C 1
ATOM 634 O O . ASP A 1 85 ? -31.752 -4.063 23.810 1.00 43.78 85 ASP A O 1
ATOM 638 N N . ASP A 1 86 ? -30.290 -5.756 23.699 1.00 44.16 86 ASP A N 1
ATOM 639 C CA . ASP A 1 86 ? -31.177 -6.743 24.330 1.00 44.16 86 ASP A CA 1
ATOM 640 C C . ASP A 1 86 ? -31.612 -6.325 25.758 1.00 44.16 86 ASP A C 1
ATOM 642 O O . ASP A 1 86 ? -32.555 -6.893 26.319 1.00 44.16 86 ASP A O 1
ATOM 646 N N . TYR A 1 87 ? -30.980 -5.295 26.341 1.00 44.50 87 TYR A N 1
ATOM 647 C CA . TYR A 1 87 ? -31.219 -4.805 27.696 1.00 44.50 87 TYR A CA 1
ATOM 648 C C . TYR A 1 87 ? -31.763 -3.359 27.797 1.00 44.50 87 TYR A C 1
ATOM 650 O O . TYR A 1 87 ? -31.745 -2.809 28.907 1.00 44.50 87 TYR A O 1
ATOM 658 N N . ASP A 1 88 ? -32.372 -2.779 26.744 1.00 49.59 88 ASP A N 1
ATOM 659 C CA . ASP A 1 88 ? -32.828 -1.359 26.626 1.00 49.59 88 ASP A CA 1
ATOM 660 C C . ASP A 1 88 ? -31.826 -0.372 27.279 1.00 49.59 88 ASP A C 1
ATOM 662 O O . ASP A 1 88 ? -32.166 0.380 28.206 1.00 49.59 88 ASP A O 1
ATOM 666 N N . MET A 1 89 ? -30.557 -0.446 26.868 1.00 53.19 89 MET A N 1
ATOM 667 C CA . MET A 1 89 ? -29.476 0.449 27.303 1.00 53.19 89 MET A CA 1
ATOM 668 C C . MET A 1 89 ? -29.018 1.397 26.183 1.00 53.19 89 MET A C 1
ATOM 670 O O . MET A 1 89 ? -27.875 1.847 26.203 1.00 53.19 89 MET A O 1
ATOM 674 N N . ASP A 1 90 ? -29.910 1.730 25.252 1.00 59.19 90 ASP A N 1
ATOM 675 C CA . ASP A 1 90 ? -29.632 2.417 23.983 1.00 59.19 90 ASP A CA 1
ATOM 676 C C . ASP A 1 90 ? -28.766 3.687 24.153 1.00 59.19 90 ASP A C 1
ATOM 678 O O . ASP A 1 90 ? -27.734 3.824 23.504 1.00 59.19 90 ASP A O 1
ATOM 682 N N . ASP A 1 91 ? -29.092 4.569 25.112 1.00 60.66 91 ASP A N 1
ATOM 683 C CA . ASP A 1 91 ? -28.319 5.805 25.367 1.00 60.66 91 ASP A CA 1
ATOM 684 C C . ASP A 1 91 ? -26.854 5.526 25.797 1.00 60.66 91 ASP A C 1
ATOM 686 O O . ASP A 1 91 ? -25.951 6.341 25.590 1.00 60.66 91 ASP A O 1
ATOM 690 N N . ARG A 1 92 ? -26.599 4.384 26.454 1.00 58.78 92 ARG A N 1
ATOM 691 C CA . ARG A 1 92 ? -25.265 3.977 26.936 1.00 58.78 92 ARG A CA 1
ATOM 692 C C . ARG A 1 92 ? -24.490 3.213 25.866 1.00 58.78 92 ARG A C 1
ATOM 694 O O . ARG A 1 92 ? -23.278 3.386 25.792 1.00 58.78 92 ARG A O 1
ATOM 701 N N . VAL A 1 93 ? -25.187 2.408 25.068 1.00 63.31 93 VAL A N 1
ATOM 702 C CA . VAL A 1 93 ? -24.663 1.739 23.870 1.00 63.31 93 VAL A CA 1
ATOM 703 C C . VAL A 1 93 ? -24.098 2.790 22.918 1.00 63.31 93 VAL A C 1
ATOM 705 O O . VAL A 1 93 ? -22.905 2.744 22.638 1.00 63.31 93 VAL A O 1
ATOM 708 N N . GLU A 1 94 ? -24.887 3.816 22.583 1.00 68.31 94 GLU A N 1
ATOM 709 C CA . GLU A 1 94 ? -24.456 4.930 21.722 1.00 68.31 94 GLU A CA 1
ATOM 710 C C . GLU A 1 94 ? -23.229 5.658 22.302 1.00 68.31 94 GLU A C 1
ATOM 712 O O . GLU A 1 94 ? -22.261 5.923 21.598 1.00 68.31 94 GLU A O 1
ATOM 717 N N . THR A 1 95 ? -23.205 5.906 23.619 1.00 69.56 95 THR A N 1
ATOM 718 C CA . THR A 1 95 ? -22.065 6.577 24.271 1.00 69.56 95 THR A CA 1
ATOM 719 C C . THR A 1 95 ? -20.771 5.751 24.215 1.00 69.56 95 THR A C 1
ATOM 721 O O . THR A 1 95 ? -19.696 6.317 24.016 1.00 69.56 95 THR A O 1
ATOM 724 N N . VAL A 1 96 ? -20.841 4.432 24.433 1.00 67.56 96 VAL A N 1
ATOM 725 C CA . VAL A 1 96 ? -19.659 3.549 24.389 1.00 67.56 96 VAL A CA 1
ATOM 726 C C . VAL A 1 96 ? -19.206 3.327 22.948 1.00 67.56 96 VAL A C 1
ATOM 728 O O . VAL A 1 96 ? -18.008 3.366 22.687 1.00 67.56 96 VAL A O 1
ATOM 731 N N . GLU A 1 97 ? -20.141 3.149 22.018 1.00 72.56 97 GLU A N 1
ATOM 732 C CA . GLU A 1 97 ? -19.868 3.048 20.582 1.00 72.56 97 GLU A CA 1
ATOM 733 C C . GLU A 1 97 ? -19.133 4.291 20.071 1.00 72.56 97 GLU A C 1
ATOM 735 O O . GLU A 1 97 ? -18.070 4.168 19.464 1.00 72.56 97 GLU A O 1
ATOM 740 N N . ASP A 1 98 ? -19.633 5.489 20.389 1.00 78.62 98 ASP A N 1
ATOM 741 C CA . ASP A 1 98 ? -18.998 6.754 20.010 1.00 78.62 98 ASP A CA 1
ATOM 742 C C . ASP A 1 98 ? -17.603 6.911 20.628 1.00 78.62 98 ASP A C 1
ATOM 744 O O . ASP A 1 98 ? -16.670 7.362 19.956 1.00 78.62 98 ASP A O 1
ATOM 748 N N . ALA A 1 99 ? -17.440 6.533 21.901 1.00 76.81 99 ALA A N 1
ATOM 749 C CA . ALA A 1 99 ? -16.147 6.585 22.578 1.00 76.81 99 ALA A CA 1
ATOM 750 C C . ALA A 1 99 ? -15.126 5.653 21.907 1.00 76.81 99 ALA A C 1
ATOM 752 O O . ALA A 1 99 ? -14.038 6.108 21.553 1.00 76.81 99 ALA A O 1
ATOM 753 N N . VAL A 1 100 ? -15.504 4.393 21.661 1.00 76.12 100 VAL A N 1
ATOM 754 C CA . VAL A 1 100 ? -14.649 3.380 21.025 1.00 76.12 100 VAL A CA 1
ATOM 755 C C . VAL A 1 100 ? -14.331 3.759 19.579 1.00 76.12 100 VAL A C 1
ATOM 757 O O . VAL A 1 100 ? -13.168 3.744 19.194 1.00 76.12 100 VAL A O 1
ATOM 760 N N . ARG A 1 101 ? -15.313 4.180 18.772 1.00 81.12 101 ARG A N 1
ATOM 761 C CA . ARG A 1 101 ? -15.065 4.625 17.385 1.00 81.12 101 ARG A CA 1
ATOM 762 C C . ARG A 1 101 ? -14.164 5.856 17.308 1.00 81.12 101 ARG A C 1
ATOM 764 O O . ARG A 1 101 ? -13.429 6.037 16.334 1.00 81.12 101 ARG A O 1
ATOM 771 N N . SER A 1 102 ? -14.238 6.730 18.312 1.00 84.06 102 SER A N 1
ATOM 772 C CA . SER A 1 102 ? -13.372 7.903 18.386 1.00 84.06 102 SER A CA 1
ATOM 773 C C . SER A 1 102 ? -11.947 7.561 18.819 1.00 84.06 102 SER A C 1
ATOM 775 O O . SER A 1 102 ? -11.051 8.353 18.521 1.00 84.06 102 SER A O 1
ATOM 777 N N . SER A 1 103 ? -11.730 6.462 19.546 1.00 85.62 103 SER A N 1
ATOM 778 C CA . SER A 1 103 ? -10.434 6.122 20.141 1.00 85.62 103 SER A CA 1
ATOM 779 C C . SER A 1 103 ? -9.702 4.994 19.418 1.00 85.62 103 SER A C 1
ATOM 781 O O . SER A 1 103 ? -8.475 5.012 19.403 1.00 85.62 103 SER A O 1
ATOM 783 N N . VAL A 1 104 ? -10.411 4.056 18.788 1.00 85.38 104 VAL A N 1
ATOM 784 C CA . VAL A 1 104 ? -9.853 2.847 18.166 1.00 85.38 104 VAL A CA 1
ATOM 785 C C . VAL A 1 104 ? -9.757 2.996 16.651 1.00 85.38 104 VAL A C 1
ATOM 787 O O . VAL A 1 104 ? -10.688 3.462 15.992 1.00 85.38 104 VAL A O 1
ATOM 790 N N . ALA A 1 105 ? -8.607 2.604 16.105 1.00 87.81 105 ALA A N 1
ATOM 791 C CA . ALA A 1 105 ? -8.369 2.515 14.672 1.00 87.81 105 ALA A CA 1
ATOM 792 C C . ALA A 1 105 ? -9.143 1.332 14.089 1.00 87.81 105 ALA A C 1
ATOM 794 O O . ALA A 1 105 ? -9.078 0.225 14.618 1.00 87.81 105 ALA A O 1
ATOM 795 N N . THR A 1 106 ? -9.848 1.578 12.989 1.00 86.50 106 THR A N 1
ATOM 796 C CA . THR A 1 106 ? -10.596 0.556 12.255 1.00 86.50 106 THR A CA 1
ATOM 797 C C . THR A 1 106 ? -9.941 0.229 10.922 1.00 86.50 106 THR A C 1
ATOM 799 O O . THR A 1 106 ? -9.124 0.997 10.397 1.00 86.50 106 THR A O 1
ATOM 802 N N . VAL A 1 107 ? -10.335 -0.904 10.344 1.00 85.94 107 VAL A N 1
ATOM 803 C CA . VAL A 1 107 ? -9.922 -1.292 8.988 1.00 85.94 107 VAL A CA 1
ATOM 804 C C . VAL A 1 107 ? -10.289 -0.198 7.984 1.00 85.94 107 VAL A C 1
ATOM 806 O O . VAL A 1 107 ? -9.481 0.153 7.124 1.00 85.94 107 VAL A O 1
ATOM 809 N N . GLU A 1 108 ? -11.475 0.392 8.116 1.00 89.94 108 GLU A N 1
ATOM 810 C CA . GLU A 1 108 ? -11.960 1.458 7.245 1.00 89.94 108 GLU A CA 1
ATOM 811 C C . GLU A 1 108 ? -11.123 2.743 7.350 1.00 89.94 108 GLU A C 1
ATOM 813 O O . GLU A 1 108 ? -10.839 3.359 6.317 1.00 89.94 108 GLU A O 1
ATOM 818 N N . ASP A 1 109 ? -10.677 3.124 8.555 1.00 91.19 109 ASP A N 1
ATOM 819 C CA . ASP A 1 109 ? -9.782 4.278 8.747 1.00 91.19 109 ASP A CA 1
ATOM 820 C C . ASP A 1 109 ? -8.472 4.089 7.970 1.00 91.19 109 ASP A C 1
ATOM 822 O O . ASP A 1 109 ? -8.035 4.973 7.224 1.00 91.19 109 ASP A O 1
ATOM 826 N N . VAL A 1 110 ? -7.858 2.910 8.117 1.00 91.81 110 VAL A N 1
ATOM 827 C CA . VAL A 1 110 ? -6.584 2.578 7.471 1.00 91.81 110 VAL A CA 1
ATOM 828 C C . VAL A 1 110 ? -6.752 2.494 5.958 1.00 91.81 110 VAL A C 1
ATOM 830 O O . VAL A 1 110 ? -5.986 3.113 5.219 1.00 91.81 110 VAL A O 1
ATOM 833 N N . GLN A 1 111 ? -7.771 1.783 5.473 1.00 92.38 111 GLN A N 1
ATOM 834 C CA . GLN A 1 111 ? -8.042 1.666 4.039 1.00 92.38 111 GLN A CA 1
ATOM 835 C C . GLN A 1 111 ? -8.325 3.029 3.399 1.00 92.38 111 GLN A C 1
ATOM 837 O O . GLN A 1 111 ? -7.876 3.285 2.278 1.00 92.38 111 GLN A O 1
ATOM 842 N N . GLY A 1 112 ? -9.035 3.916 4.102 1.00 94.50 112 GLY A N 1
ATOM 843 C CA . GLY A 1 112 ? -9.258 5.294 3.673 1.00 94.50 112 GLY A CA 1
ATOM 844 C C . GLY A 1 112 ? -7.945 6.057 3.497 1.00 94.50 112 GLY A C 1
ATOM 845 O O . GLY A 1 112 ? -7.674 6.577 2.413 1.00 94.50 112 GLY A O 1
ATOM 846 N N . ALA A 1 113 ? -7.092 6.052 4.523 1.00 95.25 113 ALA A N 1
ATOM 847 C CA . ALA A 1 113 ? -5.803 6.739 4.491 1.00 95.25 113 ALA A CA 1
ATOM 848 C C . ALA A 1 113 ? -4.857 6.170 3.414 1.00 95.25 113 ALA A C 1
ATOM 850 O O . ALA A 1 113 ? -4.225 6.920 2.664 1.00 95.25 113 ALA A O 1
ATOM 851 N N . VAL A 1 114 ? -4.789 4.841 3.277 1.00 95.62 114 VAL A N 1
ATOM 852 C CA . VAL A 1 114 ? -3.982 4.174 2.241 1.00 95.62 114 VAL A CA 1
ATOM 853 C C . VAL A 1 114 ? -4.471 4.555 0.846 1.00 95.62 114 VAL A C 1
ATOM 855 O O . VAL A 1 114 ? -3.659 4.866 -0.029 1.00 95.62 114 VAL A O 1
ATOM 858 N N . ARG A 1 115 ? -5.788 4.595 0.629 1.00 95.56 115 ARG A N 1
ATOM 859 C CA . ARG A 1 115 ? -6.375 4.988 -0.655 1.00 95.56 115 ARG A CA 1
ATOM 860 C C . ARG A 1 115 ? -6.032 6.426 -1.029 1.00 95.56 115 ARG A C 1
ATOM 862 O O . ARG A 1 115 ? -5.671 6.680 -2.178 1.00 95.56 115 ARG A O 1
ATOM 869 N N . ASP A 1 116 ? -6.054 7.345 -0.069 1.00 95.69 116 ASP A N 1
ATOM 870 C CA . ASP A 1 116 ? -5.639 8.730 -0.303 1.00 95.69 116 ASP A CA 1
ATOM 871 C C . ASP A 1 116 ? -4.167 8.811 -0.737 1.00 95.69 116 ASP A C 1
ATOM 873 O O . ASP A 1 116 ? -3.817 9.581 -1.639 1.00 95.69 116 ASP A O 1
ATOM 877 N N . ARG A 1 117 ? -3.290 7.978 -0.162 1.00 94.31 117 ARG A N 1
ATOM 878 C CA . ARG A 1 117 ? -1.888 7.876 -0.603 1.00 94.31 117 ARG A CA 1
ATOM 879 C C . ARG A 1 117 ? -1.749 7.247 -1.986 1.00 94.31 117 ARG A C 1
ATOM 881 O O . ARG A 1 117 ? -0.930 7.716 -2.780 1.00 94.31 117 ARG A O 1
ATOM 888 N N . GLN A 1 118 ? -2.555 6.235 -2.313 1.00 94.06 118 GLN A N 1
ATOM 889 C CA . GLN A 1 118 ? -2.596 5.655 -3.659 1.00 94.06 118 GLN A CA 1
ATOM 890 C C . GLN A 1 118 ? -2.996 6.696 -4.707 1.00 94.06 118 GLN A C 1
ATOM 892 O O . GLN A 1 118 ? -2.335 6.809 -5.741 1.00 94.06 118 GLN A O 1
ATOM 897 N N . ASP A 1 119 ? -4.018 7.503 -4.424 1.00 94.12 119 ASP A N 1
ATOM 898 C CA . ASP A 1 119 ? -4.477 8.561 -5.323 1.00 94.12 119 ASP A CA 1
ATOM 899 C C . ASP A 1 119 ? -3.400 9.648 -5.511 1.00 94.12 119 ASP A C 1
ATOM 901 O O . ASP A 1 119 ? -3.171 10.114 -6.632 1.00 94.12 119 ASP A O 1
ATOM 905 N N . GLN A 1 120 ? -2.665 10.007 -4.451 1.00 92.88 120 GLN A N 1
ATOM 906 C CA . GLN A 1 120 ? -1.527 10.936 -4.529 1.00 92.88 120 GLN A CA 1
ATOM 907 C C . GLN A 1 120 ? -0.360 10.384 -5.365 1.00 92.88 120 GLN A C 1
ATOM 909 O O . GLN A 1 120 ? 0.226 11.112 -6.180 1.00 92.88 120 GLN A O 1
ATOM 914 N N . ALA A 1 121 ? -0.021 9.103 -5.189 1.00 91.56 121 ALA A N 1
ATOM 915 C CA . ALA A 1 121 ? 1.007 8.427 -5.976 1.00 91.56 121 ALA A CA 1
ATOM 916 C C . ALA A 1 121 ? 0.614 8.366 -7.462 1.00 91.56 121 ALA A C 1
ATOM 918 O O . ALA A 1 121 ? 1.389 8.787 -8.327 1.00 91.56 121 ALA A O 1
ATOM 919 N N . ALA A 1 122 ? -0.628 7.966 -7.750 1.00 89.00 122 ALA A N 1
ATOM 920 C CA . ALA A 1 122 ? -1.175 7.907 -9.101 1.00 89.00 122 ALA A CA 1
ATOM 921 C C . ALA A 1 122 ? -1.198 9.286 -9.784 1.00 89.00 122 ALA A C 1
ATOM 923 O O . ALA A 1 122 ? -0.813 9.402 -10.949 1.00 89.00 122 ALA A O 1
ATOM 924 N N . ALA A 1 123 ? -1.578 10.347 -9.064 1.00 90.75 123 ALA A N 1
ATOM 925 C CA . ALA A 1 123 ? -1.550 11.720 -9.577 1.00 90.75 123 ALA A CA 1
ATOM 926 C C . ALA A 1 123 ? -0.130 12.205 -9.919 1.00 90.75 123 ALA A C 1
ATOM 928 O O . ALA A 1 123 ? 0.043 13.048 -10.800 1.00 90.75 123 ALA A O 1
ATOM 929 N N . SER A 1 124 ? 0.879 11.652 -9.244 1.00 88.00 124 SER A N 1
ATOM 930 C CA . SER A 1 124 ? 2.298 11.931 -9.488 1.00 88.00 124 SER A CA 1
ATOM 931 C C . SER A 1 124 ? 2.924 10.995 -10.531 1.00 88.00 124 SER A C 1
ATOM 933 O O . SER A 1 124 ? 4.112 11.117 -10.814 1.00 88.00 124 SER A O 1
ATOM 935 N N . GLY A 1 125 ? 2.147 10.064 -11.098 1.00 85.44 125 GLY A N 1
ATOM 936 C CA . GLY A 1 125 ? 2.613 9.111 -12.106 1.00 85.44 125 GLY A CA 1
ATOM 937 C C . GLY A 1 125 ? 3.578 8.048 -11.579 1.00 85.44 125 GLY A C 1
ATOM 938 O O . GLY A 1 125 ? 4.239 7.397 -12.381 1.00 85.44 125 GLY A O 1
ATOM 939 N N . ARG A 1 126 ? 3.668 7.864 -10.256 1.00 89.38 126 ARG A N 1
ATOM 940 C CA . ARG A 1 126 ? 4.569 6.894 -9.623 1.00 89.38 126 ARG A CA 1
ATOM 941 C C . ARG A 1 126 ? 3.791 5.718 -9.020 1.00 89.38 126 ARG A C 1
ATOM 943 O O . ARG A 1 126 ? 2.614 5.876 -8.691 1.00 89.38 126 ARG A O 1
ATOM 950 N N . PRO A 1 127 ? 4.434 4.557 -8.822 1.00 91.19 127 PRO A N 1
ATOM 951 C CA . PRO A 1 127 ? 3.866 3.483 -8.017 1.00 91.19 127 PRO A CA 1
ATOM 952 C C . PRO A 1 127 ? 3.609 3.922 -6.571 1.00 91.19 127 PRO A C 1
ATOM 954 O O . PRO A 1 127 ? 4.293 4.805 -6.043 1.00 91.19 127 PRO A O 1
ATOM 957 N N . THR A 1 128 ? 2.652 3.260 -5.926 1.00 94.62 128 THR A N 1
ATOM 958 C CA . THR A 1 128 ? 2.530 3.277 -4.466 1.00 94.62 128 THR A CA 1
ATOM 959 C C . THR A 1 128 ? 3.601 2.373 -3.873 1.00 94.62 128 THR A C 1
ATOM 961 O O . THR A 1 128 ? 3.772 1.236 -4.326 1.00 94.62 128 THR A O 1
ATOM 964 N N . PHE A 1 129 ? 4.311 2.878 -2.872 1.00 96.44 129 PHE A N 1
ATOM 965 C CA . PHE A 1 129 ? 5.347 2.145 -2.157 1.00 96.44 129 PHE A CA 1
ATOM 966 C C . PHE A 1 129 ? 4.915 1.811 -0.731 1.00 96.44 129 PHE A C 1
ATOM 968 O O . PHE A 1 129 ? 3.986 2.416 -0.194 1.00 96.44 129 PHE A O 1
ATOM 975 N N . ARG A 1 130 ? 5.602 0.852 -0.107 1.00 96.44 130 ARG A N 1
ATOM 976 C CA . ARG A 1 130 ? 5.372 0.479 1.294 1.00 96.44 130 ARG A CA 1
ATOM 977 C C . ARG A 1 130 ? 5.469 1.691 2.223 1.00 96.44 130 ARG A C 1
ATOM 979 O O . ARG A 1 130 ? 4.663 1.820 3.130 1.00 96.44 130 ARG A O 1
ATOM 986 N N . GLU A 1 131 ? 6.395 2.603 1.956 1.00 96.62 131 GLU A N 1
ATOM 987 C CA . GLU A 1 131 ? 6.594 3.829 2.733 1.00 96.62 131 GLU A CA 1
ATOM 988 C C . GLU A 1 131 ? 5.380 4.779 2.654 1.00 96.62 131 GLU A C 1
ATOM 990 O O . GLU A 1 131 ? 5.116 5.543 3.583 1.00 96.62 131 GLU A O 1
ATOM 995 N N . ASP A 1 132 ? 4.602 4.723 1.564 1.00 96.75 132 ASP A N 1
ATOM 996 C CA . ASP A 1 132 ? 3.342 5.466 1.468 1.00 96.75 132 ASP A CA 1
ATOM 997 C C . ASP A 1 132 ? 2.271 4.867 2.385 1.00 96.75 132 ASP A C 1
ATOM 999 O O . ASP A 1 132 ? 1.529 5.626 3.010 1.00 96.75 132 ASP A O 1
ATOM 1003 N N . VAL A 1 133 ? 2.210 3.530 2.456 1.00 96.50 133 VAL A N 1
ATOM 1004 C CA . VAL A 1 133 ? 1.300 2.769 3.330 1.00 96.50 133 VAL A CA 1
ATOM 1005 C C . VAL A 1 133 ? 1.663 2.993 4.793 1.00 96.50 133 VAL A C 1
ATOM 1007 O O . VAL A 1 133 ? 0.792 3.345 5.577 1.00 96.50 133 VAL A O 1
ATOM 1010 N N . GLU A 1 134 ? 2.945 2.873 5.139 1.00 96.88 134 GLU A N 1
ATOM 1011 C CA . GLU A 1 134 ? 3.469 3.142 6.484 1.00 96.88 134 GLU A CA 1
ATOM 1012 C C . GLU A 1 134 ? 3.082 4.549 6.932 1.00 96.88 134 GLU A C 1
ATOM 1014 O O . GLU A 1 134 ? 2.454 4.725 7.969 1.00 96.88 134 GLU A O 1
ATOM 1019 N N . GLY A 1 135 ? 3.315 5.554 6.084 1.00 96.00 135 GLY A N 1
ATOM 1020 C CA . GLY A 1 135 ? 2.931 6.914 6.429 1.00 96.00 135 GLY A CA 1
ATOM 1021 C C . GLY A 1 135 ? 1.415 7.131 6.550 1.00 96.00 135 GLY A C 1
ATOM 1022 O O . GLY A 1 135 ? 1.023 8.093 7.202 1.00 96.00 135 GLY A O 1
ATOM 1023 N N . ALA A 1 136 ? 0.566 6.326 5.897 1.00 96.06 136 ALA A N 1
ATOM 1024 C CA . ALA A 1 136 ? -0.890 6.372 6.090 1.00 96.06 136 ALA A CA 1
ATOM 1025 C C . ALA A 1 136 ? -1.300 5.733 7.421 1.00 96.06 136 ALA A C 1
ATOM 1027 O O . ALA A 1 136 ? -2.142 6.274 8.131 1.00 96.06 136 ALA A O 1
ATOM 1028 N N . VAL A 1 137 ? -0.683 4.605 7.770 1.00 96.25 137 VAL A N 1
ATOM 1029 C CA . VAL A 1 137 ? -0.900 3.929 9.051 1.00 96.25 137 VAL A CA 1
ATOM 1030 C C . VAL A 1 137 ? -0.429 4.806 10.214 1.00 96.25 137 VAL A C 1
ATOM 1032 O O . VAL A 1 137 ? -1.164 4.960 11.186 1.00 96.25 137 VAL A O 1
ATOM 1035 N N . ASP A 1 138 ? 0.731 5.454 10.088 1.00 95.75 138 ASP A N 1
ATOM 1036 C CA . ASP A 1 138 ? 1.249 6.409 11.073 1.00 95.75 138 ASP A CA 1
ATOM 1037 C C . ASP A 1 138 ? 0.275 7.572 11.308 1.00 95.75 138 ASP A C 1
ATOM 1039 O O . ASP A 1 138 ? 0.032 7.964 12.446 1.00 95.75 138 ASP A O 1
ATOM 1043 N N . GLU A 1 139 ? -0.333 8.100 10.242 1.00 94.62 139 GLU A N 1
ATOM 1044 C CA . GLU A 1 139 ? -1.316 9.187 10.322 1.00 94.62 139 GLU A CA 1
ATOM 1045 C C . GLU A 1 139 ? -2.567 8.774 11.117 1.00 94.62 139 GLU A C 1
ATOM 1047 O O . GLU A 1 139 ? -3.077 9.546 11.934 1.00 94.62 139 GLU A O 1
ATOM 1052 N N . VAL A 1 140 ? -3.026 7.530 10.949 1.00 94.56 140 VAL A N 1
ATOM 1053 C CA . VAL A 1 140 ? -4.096 6.969 11.785 1.00 94.56 140 VAL A CA 1
ATOM 1054 C C . VAL A 1 140 ? -3.607 6.796 13.226 1.00 94.56 140 VAL A C 1
ATOM 1056 O O . VAL A 1 140 ? -4.298 7.211 14.156 1.00 94.56 140 VAL A O 1
ATOM 1059 N N . ALA A 1 141 ? -2.397 6.267 13.427 1.00 93.62 141 ALA A N 1
ATOM 1060 C CA . ALA A 1 141 ? -1.824 5.998 14.749 1.00 93.62 141 ALA A CA 1
ATOM 1061 C C . ALA A 1 141 ? -1.572 7.271 15.579 1.00 93.62 141 ALA A C 1
ATOM 1063 O O . ALA A 1 141 ? -1.551 7.221 16.810 1.00 93.62 141 ALA A O 1
ATOM 1064 N N . GLU A 1 142 ? -1.411 8.429 14.934 1.00 93.31 142 GLU A N 1
ATOM 1065 C CA . GLU A 1 142 ? -1.323 9.727 15.612 1.00 93.31 142 GLU A CA 1
ATOM 1066 C C . GLU A 1 142 ? -2.636 10.140 16.297 1.00 93.31 142 GLU A C 1
ATOM 1068 O O . GLU A 1 142 ? -2.617 10.940 17.238 1.00 93.31 142 GLU A O 1
ATOM 1073 N N . THR A 1 143 ? -3.775 9.621 15.830 1.00 92.25 143 THR A N 1
ATOM 1074 C CA . THR A 1 143 ? -5.110 10.042 16.284 1.00 92.25 143 THR A CA 1
ATOM 1075 C C . THR A 1 143 ? -5.909 8.938 16.962 1.00 92.25 143 THR A C 1
ATOM 1077 O O . THR A 1 143 ? -6.748 9.245 17.810 1.00 92.25 143 THR A O 1
ATOM 1080 N N . LYS A 1 144 ? -5.636 7.677 16.625 1.00 92.81 144 LYS A N 1
ATOM 1081 C CA . LYS A 1 144 ? -6.367 6.501 17.088 1.00 92.81 144 LYS A CA 1
ATOM 1082 C C . LYS A 1 144 ? -5.415 5.413 17.578 1.00 92.81 144 LYS A C 1
ATOM 1084 O O . LYS A 1 144 ? -4.284 5.280 17.116 1.00 92.81 144 LYS A O 1
ATOM 1089 N N . GLN A 1 145 ? -5.888 4.619 18.527 1.00 89.31 145 GLN A N 1
ATOM 1090 C CA . GLN A 1 145 ? -5.178 3.480 19.081 1.00 89.31 145 GLN A CA 1
ATOM 1091 C C . GLN A 1 145 ? -5.385 2.247 18.203 1.00 89.31 145 GLN A C 1
ATOM 1093 O O . GLN A 1 145 ? -6.511 1.878 17.883 1.00 89.31 145 GLN A O 1
ATOM 1098 N N . PHE A 1 146 ? -4.288 1.574 17.878 1.00 88.38 146 PHE A N 1
ATOM 1099 C CA . PHE A 1 146 ? -4.314 0.249 17.276 1.00 88.38 146 PHE A CA 1
ATOM 1100 C C . PHE A 1 146 ? -4.509 -0.793 18.381 1.00 88.38 146 PHE A C 1
ATOM 1102 O O . PHE A 1 146 ? -3.716 -0.865 19.325 1.00 88.38 146 PHE A O 1
ATOM 1109 N N . VAL A 1 147 ? -5.604 -1.542 18.284 1.00 77.81 147 VAL A N 1
ATOM 1110 C CA . VAL A 1 147 ? -6.030 -2.573 19.235 1.00 77.81 147 VAL A CA 1
ATOM 1111 C C . VAL A 1 147 ? -6.202 -3.866 18.438 1.00 77.81 147 VAL A C 1
ATOM 1113 O O . VAL A 1 147 ? -6.739 -3.823 17.336 1.00 77.81 147 VAL A O 1
ATOM 1116 N N . GLY A 1 148 ? -5.706 -4.991 18.955 1.00 74.50 148 GLY A N 1
ATOM 1117 C CA . GLY A 1 148 ? -5.651 -6.266 18.224 1.00 74.50 148 GLY A CA 1
ATOM 1118 C C . GLY A 1 148 ? -4.342 -6.440 17.448 1.00 74.50 148 GLY A C 1
ATOM 1119 O O . GLY A 1 148 ? -3.569 -7.342 17.765 1.00 74.50 148 GLY A O 1
ATOM 1120 N N . GLU A 1 149 ? -4.041 -5.531 16.519 1.00 81.94 149 GLU A N 1
ATOM 1121 C CA . GLU A 1 149 ? -2.824 -5.583 15.688 1.00 81.94 149 GLU A CA 1
ATOM 1122 C C . GLU A 1 149 ? -1.880 -4.409 15.912 1.00 81.94 149 GLU A C 1
ATOM 1124 O O . GLU A 1 149 ? -2.291 -3.310 16.283 1.00 81.94 149 GLU A O 1
ATOM 1129 N N . SER A 1 150 ? -0.589 -4.623 15.652 1.00 90.88 150 SER A N 1
ATOM 1130 C CA . SER A 1 150 ? 0.378 -3.528 15.650 1.00 90.88 150 SER A CA 1
ATOM 1131 C C . SER A 1 150 ? 0.360 -2.742 14.326 1.00 90.88 150 SER A C 1
ATOM 1133 O O . SER A 1 150 ? 0.132 -3.325 13.264 1.00 90.88 150 SER A O 1
ATOM 1135 N N . PRO A 1 151 ? 0.684 -1.432 14.339 1.00 92.56 151 PRO A N 1
ATOM 1136 C CA . PRO A 1 151 ? 0.816 -0.630 13.115 1.00 92.56 151 PRO A CA 1
ATOM 1137 C C . PRO A 1 151 ? 1.752 -1.249 12.061 1.00 92.56 151 PRO A C 1
ATOM 1139 O O . PRO A 1 151 ? 1.483 -1.180 10.862 1.00 92.56 151 PRO A O 1
ATOM 1142 N N . ASP A 1 152 ? 2.834 -1.898 12.498 1.00 94.25 152 ASP A N 1
ATOM 1143 C CA . ASP A 1 152 ? 3.800 -2.555 11.610 1.00 94.25 152 ASP A CA 1
ATOM 1144 C C . ASP A 1 152 ? 3.197 -3.768 10.879 1.00 94.25 152 ASP A C 1
ATOM 1146 O O . ASP A 1 152 ? 3.494 -3.995 9.700 1.00 94.25 152 ASP A O 1
ATOM 1150 N N . GLU A 1 153 ? 2.361 -4.549 11.571 1.00 91.94 153 GLU A N 1
ATOM 1151 C CA . GLU A 1 153 ? 1.654 -5.705 11.006 1.00 91.94 153 GLU A CA 1
ATOM 1152 C C . GLU A 1 153 ? 0.614 -5.247 9.986 1.00 91.94 153 GLU A C 1
ATOM 1154 O O . GLU A 1 153 ? 0.672 -5.688 8.834 1.00 91.94 153 GLU A O 1
ATOM 1159 N N . VAL A 1 154 ? -0.214 -4.264 10.356 1.00 93.06 154 VAL A N 1
ATOM 1160 C CA . VAL A 1 154 ? -1.213 -3.664 9.461 1.00 93.06 154 VAL A CA 1
ATOM 1161 C C . VAL A 1 154 ? -0.549 -3.054 8.226 1.00 93.06 154 VAL A C 1
ATOM 1163 O O . VAL A 1 154 ? -0.996 -3.278 7.103 1.00 93.06 154 VAL A O 1
ATOM 1166 N N . THR A 1 155 ? 0.567 -2.336 8.394 1.00 95.38 155 THR A N 1
ATOM 1167 C CA . THR A 1 155 ? 1.342 -1.778 7.272 1.00 95.38 155 THR A CA 1
ATOM 1168 C C . THR A 1 155 ? 1.795 -2.872 6.313 1.00 95.38 155 THR A C 1
ATOM 1170 O O . THR A 1 155 ? 1.681 -2.725 5.095 1.00 95.38 155 THR A O 1
ATOM 1173 N N . ALA A 1 156 ? 2.329 -3.972 6.845 1.00 93.94 156 ALA A N 1
ATOM 1174 C CA . ALA A 1 156 ? 2.831 -5.066 6.028 1.00 93.94 156 ALA A CA 1
ATOM 1175 C C . ALA A 1 156 ? 1.702 -5.817 5.310 1.00 93.94 156 ALA A C 1
ATOM 1177 O O . ALA A 1 156 ? 1.857 -6.195 4.149 1.00 93.94 156 ALA A O 1
ATOM 1178 N N . GLU A 1 157 ? 0.567 -6.028 5.974 1.00 92.31 157 GLU A N 1
ATOM 1179 C CA . GLU A 1 157 ? -0.605 -6.632 5.350 1.00 92.31 157 GLU A CA 1
ATOM 1180 C C . GLU A 1 157 ? -1.169 -5.746 4.241 1.00 92.31 157 GLU A C 1
ATOM 1182 O O . GLU A 1 157 ? -1.295 -6.205 3.105 1.00 92.31 157 GLU A O 1
ATOM 1187 N N . GLN A 1 158 ? -1.408 -4.467 4.529 1.00 93.75 158 GLN A N 1
ATOM 1188 C CA . GLN A 1 158 ? -1.937 -3.516 3.556 1.00 93.75 158 GLN A CA 1
ATOM 1189 C C . GLN A 1 158 ? -1.002 -3.358 2.357 1.00 93.75 158 GLN A C 1
ATOM 1191 O O . GLN A 1 158 ? -1.455 -3.396 1.213 1.00 93.75 158 GLN A O 1
ATOM 1196 N N . ALA A 1 159 ? 0.315 -3.278 2.580 1.00 95.69 159 ALA A N 1
ATOM 1197 C CA . ALA A 1 159 ? 1.293 -3.231 1.497 1.00 95.69 159 ALA A CA 1
ATOM 1198 C C . ALA A 1 159 ? 1.193 -4.457 0.574 1.00 95.69 159 ALA A C 1
ATOM 1200 O O . ALA A 1 159 ? 1.204 -4.301 -0.649 1.00 95.69 159 ALA A O 1
ATOM 1201 N N . ARG A 1 160 ? 1.028 -5.669 1.121 1.00 94.19 160 ARG A N 1
ATOM 1202 C CA . ARG A 1 160 ? 0.796 -6.882 0.315 1.00 94.19 160 ARG A CA 1
ATOM 1203 C C . ARG A 1 160 ? -0.551 -6.850 -0.384 1.00 94.19 160 ARG A C 1
ATOM 1205 O O . ARG A 1 160 ? -0.617 -7.193 -1.563 1.00 94.19 160 ARG A O 1
ATOM 1212 N N . GLU A 1 161 ? -1.607 -6.429 0.302 1.00 93.38 161 GLU A N 1
ATOM 1213 C CA . GLU A 1 161 ? -2.955 -6.352 -0.258 1.00 93.38 161 GLU A CA 1
ATOM 1214 C C . GLU A 1 161 ? -2.975 -5.487 -1.522 1.00 93.38 161 GLU A C 1
ATOM 1216 O O . GLU A 1 161 ? -3.501 -5.911 -2.555 1.00 93.38 161 GLU A O 1
ATOM 1221 N N . ILE A 1 162 ? -2.319 -4.325 -1.484 1.00 93.00 162 ILE A N 1
ATOM 1222 C CA . ILE A 1 162 ? -2.266 -3.405 -2.625 1.00 93.00 162 ILE A CA 1
ATOM 1223 C C . ILE A 1 162 ? -1.073 -3.632 -3.561 1.00 93.00 162 ILE A C 1
ATOM 1225 O O . ILE A 1 162 ? -0.978 -2.981 -4.603 1.00 93.00 162 ILE A O 1
ATOM 1229 N N . GLY A 1 163 ? -0.160 -4.539 -3.209 1.00 94.81 163 GLY A N 1
ATOM 1230 C CA . GLY A 1 163 ? 1.036 -4.826 -3.993 1.00 94.81 163 GLY A CA 1
ATOM 1231 C C . GLY A 1 163 ? 2.049 -3.674 -4.028 1.00 94.81 163 GLY A C 1
ATOM 1232 O O . GLY A 1 163 ? 2.627 -3.392 -5.081 1.00 94.81 163 GLY A O 1
ATOM 1233 N N . ALA A 1 164 ? 2.243 -2.988 -2.902 1.00 95.75 164 ALA A N 1
ATOM 1234 C CA . ALA A 1 164 ? 3.162 -1.867 -2.746 1.00 95.75 164 ALA A CA 1
ATOM 1235 C C . ALA A 1 164 ? 4.543 -2.344 -2.248 1.00 95.75 164 ALA A C 1
ATOM 1237 O O . ALA A 1 164 ? 4.720 -2.556 -1.049 1.00 95.75 164 ALA A O 1
ATOM 1238 N N . PRO A 1 165 ? 5.549 -2.520 -3.129 1.00 96.31 165 PRO A N 1
ATOM 1239 C CA . PRO A 1 165 ? 6.900 -2.880 -2.702 1.00 96.31 165 PRO A CA 1
ATOM 1240 C C . PRO A 1 165 ? 7.577 -1.711 -1.973 1.00 96.31 165 PRO A C 1
ATOM 1242 O O . PRO A 1 165 ? 7.160 -0.560 -2.115 1.00 96.31 165 PRO A O 1
ATOM 1245 N N . SER A 1 166 ? 8.677 -1.973 -1.263 1.00 96.19 166 SER A N 1
ATOM 1246 C CA . SER A 1 166 ? 9.530 -0.887 -0.763 1.00 96.19 166 SER A CA 1
ATOM 1247 C C . SER A 1 166 ? 10.177 -0.121 -1.922 1.00 96.19 166 SER A C 1
ATOM 1249 O O . SER A 1 166 ? 10.539 -0.703 -2.956 1.00 96.19 166 SER A O 1
ATOM 1251 N N . GLU A 1 167 ? 10.371 1.190 -1.755 1.00 94.75 167 GLU A N 1
ATOM 1252 C CA . GLU A 1 167 ? 11.003 2.039 -2.775 1.00 94.75 167 GLU A CA 1
ATOM 1253 C C . GLU A 1 167 ? 12.403 1.507 -3.138 1.00 94.75 167 GLU A C 1
ATOM 1255 O O . GLU A 1 167 ? 12.825 1.501 -4.300 1.00 94.75 167 GLU A O 1
ATOM 1260 N N . THR A 1 168 ? 13.116 0.979 -2.142 1.00 95.25 168 THR A N 1
ATOM 1261 C CA . THR A 1 168 ? 14.439 0.372 -2.327 1.00 95.25 168 THR A CA 1
ATOM 1262 C C . THR A 1 168 ? 14.374 -0.900 -3.176 1.00 95.25 168 THR A C 1
ATOM 1264 O O . THR A 1 168 ? 15.184 -1.061 -4.097 1.00 95.25 168 THR A O 1
ATOM 1267 N N . ALA A 1 169 ? 13.419 -1.800 -2.912 1.00 94.94 169 ALA A N 1
ATOM 1268 C CA . ALA A 1 169 ? 13.240 -3.014 -3.708 1.00 94.94 169 ALA A CA 1
ATOM 1269 C C . ALA A 1 169 ? 12.864 -2.676 -5.157 1.00 94.94 169 ALA A C 1
ATOM 1271 O O . ALA A 1 169 ? 13.435 -3.251 -6.093 1.00 94.94 169 ALA A O 1
ATOM 1272 N N . PHE A 1 170 ? 11.976 -1.694 -5.342 1.00 95.12 170 PHE A N 1
ATOM 1273 C CA . PHE A 1 170 ? 11.577 -1.191 -6.654 1.00 95.12 170 PHE A CA 1
ATOM 1274 C C . PHE A 1 170 ? 12.767 -0.633 -7.440 1.00 95.12 170 PHE A C 1
ATOM 1276 O O . PHE A 1 170 ? 13.052 -1.125 -8.534 1.00 95.12 170 PHE A O 1
ATOM 1283 N N . ARG A 1 171 ? 13.526 0.316 -6.874 1.00 93.69 171 ARG A N 1
ATOM 1284 C CA . ARG A 1 171 ? 14.718 0.890 -7.529 1.00 93.69 171 ARG A CA 1
ATOM 1285 C C . ARG A 1 171 ? 15.756 -0.178 -7.864 1.00 93.69 171 ARG A C 1
ATOM 1287 O O . ARG A 1 171 ? 16.344 -0.173 -8.945 1.00 93.69 171 ARG A O 1
ATOM 1294 N N . GLY A 1 172 ? 15.954 -1.146 -6.968 1.00 94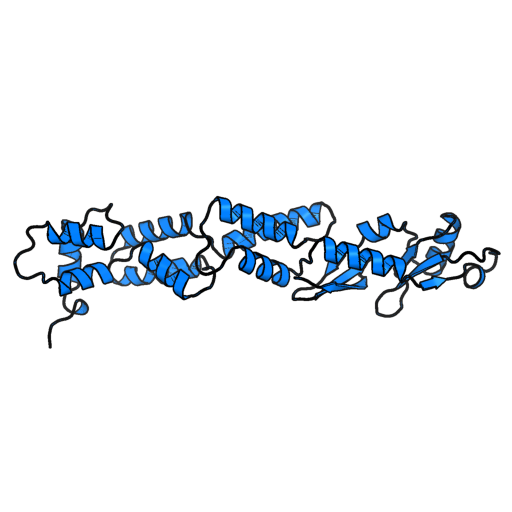.31 172 GLY A N 1
ATOM 1295 C CA . GLY A 1 172 ? 16.827 -2.290 -7.220 1.00 94.31 172 GLY A CA 1
ATOM 1296 C C . GLY A 1 172 ? 16.364 -3.144 -8.406 1.00 94.31 172 GLY A C 1
ATOM 1297 O O . GLY A 1 172 ? 17.185 -3.567 -9.223 1.00 94.31 172 GLY A O 1
ATOM 1298 N N . ALA A 1 173 ? 15.060 -3.397 -8.529 1.00 93.12 173 ALA A N 1
ATOM 1299 C CA . ALA A 1 173 ? 14.480 -4.131 -9.653 1.00 93.12 173 ALA A CA 1
ATOM 1300 C C . ALA A 1 173 ? 14.530 -3.334 -10.970 1.00 93.12 173 ALA A C 1
ATOM 1302 O O . ALA A 1 173 ? 14.871 -3.904 -12.011 1.00 93.12 173 ALA A O 1
ATOM 1303 N N . ALA A 1 174 ? 14.276 -2.025 -10.923 1.00 91.38 174 ALA A N 1
ATOM 1304 C CA . ALA A 1 174 ? 14.392 -1.115 -12.060 1.00 91.38 174 ALA A CA 1
ATOM 1305 C C . ALA A 1 174 ? 15.821 -1.091 -12.620 1.00 91.38 174 ALA A C 1
ATOM 1307 O O . ALA A 1 174 ? 16.038 -1.386 -13.798 1.00 91.38 174 ALA A O 1
ATOM 1308 N N . ALA A 1 175 ? 16.817 -0.869 -11.756 1.00 91.19 175 ALA A N 1
ATOM 1309 C CA . ALA A 1 175 ? 18.224 -0.863 -12.145 1.00 91.19 175 ALA A CA 1
ATOM 1310 C C . ALA A 1 175 ? 18.660 -2.201 -12.766 1.00 91.19 175 ALA A C 1
ATOM 1312 O O . ALA A 1 175 ? 19.377 -2.217 -13.768 1.00 91.19 175 ALA A O 1
ATOM 1313 N N . ARG A 1 176 ? 18.195 -3.335 -12.219 1.00 90.69 176 ARG A N 1
ATOM 1314 C CA . ARG A 1 176 ? 18.442 -4.663 -12.808 1.00 90.69 176 ARG A CA 1
ATOM 1315 C C . ARG A 1 176 ? 17.794 -4.820 -14.182 1.00 90.69 176 ARG A C 1
ATOM 1317 O O . ARG A 1 176 ? 18.420 -5.398 -15.062 1.00 90.69 176 ARG A O 1
ATOM 1324 N N . THR A 1 177 ? 16.578 -4.315 -14.370 1.00 89.25 177 THR A N 1
ATOM 1325 C CA . THR A 1 177 ? 15.863 -4.371 -15.657 1.00 89.25 177 THR A CA 1
ATOM 1326 C C . THR A 1 177 ? 16.619 -3.602 -16.737 1.00 89.25 177 THR A C 1
ATOM 1328 O O . THR A 1 177 ? 16.810 -4.113 -17.836 1.00 89.25 177 THR A O 1
ATOM 1331 N N . ILE A 1 178 ? 17.126 -2.413 -16.404 1.00 87.94 178 ILE A N 1
ATOM 1332 C CA . ILE A 1 178 ? 17.932 -1.594 -17.317 1.00 87.94 178 ILE A CA 1
ATOM 1333 C C . ILE A 1 178 ? 19.281 -2.270 -17.607 1.00 87.94 178 ILE A C 1
ATOM 1335 O O . ILE A 1 178 ? 19.680 -2.396 -18.763 1.00 87.94 178 ILE A O 1
ATOM 1339 N N . ALA A 1 179 ? 19.983 -2.737 -16.570 1.00 86.50 179 ALA A N 1
ATOM 1340 C CA . ALA A 1 179 ? 21.318 -3.320 -16.708 1.00 86.50 179 ALA A CA 1
ATOM 1341 C C . ALA A 1 179 ? 21.326 -4.669 -17.446 1.00 86.50 179 ALA A C 1
ATOM 1343 O O . ALA A 1 179 ? 22.296 -4.980 -18.136 1.00 86.50 179 ALA A O 1
ATOM 1344 N N . ASN A 1 180 ? 20.259 -5.459 -17.306 1.00 86.81 180 ASN A N 1
ATOM 1345 C CA . ASN A 1 180 ? 20.095 -6.744 -17.987 1.00 86.81 180 ASN A CA 1
ATOM 1346 C C . ASN A 1 180 ? 19.430 -6.610 -19.365 1.00 86.81 180 ASN A C 1
ATOM 1348 O O . ASN A 1 180 ? 19.095 -7.630 -19.964 1.00 86.81 180 ASN A O 1
ATOM 1352 N N . GLY A 1 181 ? 19.221 -5.385 -19.861 1.00 82.50 181 GLY A N 1
ATOM 1353 C CA . GLY A 1 181 ? 18.752 -5.160 -21.222 1.00 82.50 181 GLY A CA 1
ATOM 1354 C C . GLY A 1 181 ? 19.668 -5.845 -22.238 1.00 82.50 181 GLY A C 1
ATOM 1355 O O . GLY A 1 181 ? 20.900 -5.782 -22.136 1.00 82.50 181 GLY A O 1
ATOM 1356 N N . ASP A 1 182 ? 19.063 -6.497 -23.226 1.00 89.00 182 ASP A N 1
ATOM 1357 C CA . ASP A 1 182 ? 19.803 -7.181 -24.278 1.00 89.00 182 ASP A CA 1
ATOM 1358 C C . ASP A 1 182 ? 20.598 -6.164 -25.092 1.00 89.00 182 ASP A C 1
ATOM 1360 O O . ASP A 1 182 ? 20.101 -5.103 -25.458 1.00 89.00 182 ASP A O 1
ATOM 1364 N N . GLN A 1 183 ? 21.841 -6.497 -25.414 1.00 90.94 183 GLN A N 1
ATOM 1365 C CA . GLN A 1 183 ? 22.680 -5.642 -26.243 1.00 90.94 183 GLN A CA 1
ATOM 1366 C C . GLN A 1 183 ? 22.460 -5.991 -27.713 1.00 90.94 183 GLN A C 1
ATOM 1368 O O . GLN A 1 183 ? 22.689 -7.125 -28.132 1.00 90.94 183 GLN A O 1
ATOM 1373 N N . VAL A 1 184 ? 22.031 -5.008 -28.497 1.00 89.44 184 VAL A N 1
ATOM 1374 C CA . VAL A 1 184 ? 21.797 -5.132 -29.935 1.00 89.44 184 VAL A CA 1
ATOM 1375 C C . VAL A 1 184 ? 22.818 -4.287 -30.678 1.00 89.44 184 VAL A C 1
ATOM 1377 O O . VAL A 1 184 ? 22.925 -3.083 -30.443 1.00 89.44 184 VAL A O 1
ATOM 1380 N N . ASN A 1 185 ? 23.553 -4.896 -31.608 1.00 90.31 185 ASN A N 1
ATOM 1381 C CA . ASN A 1 185 ? 24.450 -4.149 -32.482 1.00 90.31 185 ASN A CA 1
ATOM 1382 C C . ASN A 1 185 ? 23.632 -3.434 -33.568 1.00 90.31 185 ASN A C 1
ATOM 1384 O O . ASN A 1 185 ? 22.930 -4.097 -34.333 1.00 90.31 185 ASN A O 1
ATOM 1388 N N . PRO A 1 186 ? 23.739 -2.102 -33.710 1.00 85.94 186 PRO A N 1
ATOM 1389 C CA . PRO A 1 186 ? 22.981 -1.363 -34.718 1.00 85.94 186 PRO A CA 1
ATOM 1390 C C . PRO A 1 186 ? 23.243 -1.830 -36.151 1.00 85.94 186 PRO A C 1
ATOM 1392 O O . PRO A 1 186 ? 22.340 -1.791 -36.976 1.00 85.94 186 PRO A O 1
ATOM 1395 N N . SER A 1 187 ? 24.455 -2.305 -36.449 1.00 87.56 187 SER A N 1
ATOM 1396 C CA . SER A 1 187 ? 24.826 -2.851 -37.761 1.00 87.56 187 SER A CA 1
ATOM 1397 C C . SER A 1 187 ? 24.098 -4.149 -38.136 1.00 87.56 187 SER A C 1
ATOM 1399 O O . SER A 1 187 ? 24.072 -4.510 -39.309 1.00 87.56 187 SER A O 1
ATOM 1401 N N . GLU A 1 188 ? 23.510 -4.858 -37.169 1.00 86.44 188 GLU A N 1
ATOM 1402 C CA . GLU A 1 188 ? 22.717 -6.074 -37.409 1.00 86.44 188 GLU A CA 1
ATOM 1403 C C . GLU A 1 188 ? 21.248 -5.758 -37.722 1.00 86.44 188 GLU A C 1
ATOM 1405 O O . GLU A 1 188 ? 20.521 -6.614 -38.224 1.00 86.44 188 GLU A O 1
ATOM 1410 N N . VAL A 1 189 ? 20.813 -4.536 -37.412 1.00 86.44 189 VAL A N 1
ATOM 1411 C CA . VAL A 1 189 ? 19.403 -4.128 -37.408 1.00 86.44 189 VAL A CA 1
ATOM 1412 C C . VAL A 1 189 ? 19.127 -3.015 -38.420 1.00 86.44 189 VAL A C 1
ATOM 1414 O O . VAL A 1 189 ? 18.039 -2.962 -38.987 1.00 86.44 189 VAL A O 1
ATOM 1417 N N . LEU A 1 190 ? 20.113 -2.157 -38.689 1.00 88.00 190 LEU A N 1
ATOM 1418 C CA . LEU A 1 190 ? 20.016 -1.015 -39.594 1.00 88.00 190 LEU A CA 1
ATOM 1419 C C . LEU A 1 190 ? 20.879 -1.252 -40.840 1.00 88.00 190 LEU A C 1
ATOM 1421 O O . LEU A 1 190 ? 22.088 -1.460 -40.730 1.00 88.00 190 LEU A O 1
ATOM 1425 N N . GLU A 1 191 ? 20.275 -1.164 -42.029 1.00 78.44 191 GLU A N 1
ATOM 1426 C CA . GLU A 1 191 ? 20.908 -1.563 -43.300 1.00 78.44 191 GLU A CA 1
ATOM 1427 C C . GLU A 1 191 ? 22.110 -0.684 -43.726 1.00 78.44 191 GLU A C 1
ATOM 1429 O O . GLU A 1 191 ? 22.920 -1.125 -44.539 1.00 78.44 191 GLU A O 1
ATOM 1434 N N . ASP A 1 192 ? 22.301 0.503 -43.131 1.00 77.00 192 ASP A N 1
ATOM 1435 C CA . ASP A 1 192 ? 23.343 1.477 -43.518 1.00 77.00 192 ASP A CA 1
ATOM 1436 C C . ASP A 1 192 ? 24.219 1.994 -42.351 1.00 77.00 192 ASP A C 1
ATOM 1438 O O . ASP A 1 192 ? 24.960 2.976 -42.487 1.00 77.00 192 ASP A O 1
ATOM 1442 N N . THR A 1 193 ? 24.207 1.317 -41.200 1.00 77.50 193 THR A N 1
ATOM 1443 C CA . THR A 1 193 ? 24.938 1.763 -40.004 1.00 77.50 193 THR A CA 1
ATOM 1444 C C . THR A 1 193 ? 26.234 0.981 -39.787 1.00 77.50 193 THR A C 1
ATOM 1446 O O . THR A 1 193 ? 26.250 -0.241 -39.704 1.00 77.50 193 THR A O 1
ATOM 1449 N N . ARG A 1 194 ? 27.356 1.700 -39.627 1.00 76.31 194 ARG A N 1
ATOM 1450 C CA . ARG A 1 194 ? 28.681 1.121 -39.298 1.00 76.31 194 ARG A CA 1
ATOM 1451 C C . ARG A 1 194 ? 29.034 1.178 -37.808 1.00 76.31 194 ARG A C 1
ATOM 1453 O O . ARG A 1 194 ? 30.188 0.970 -37.446 1.00 76.31 194 ARG A O 1
ATOM 1460 N N . SER A 1 195 ? 28.079 1.549 -36.960 1.00 76.31 195 SER A N 1
ATOM 1461 C CA . SER A 1 195 ? 28.283 1.589 -35.514 1.00 76.31 195 SER A CA 1
ATOM 1462 C C . SER A 1 195 ? 28.263 0.174 -34.948 1.00 76.31 195 SER A C 1
ATOM 1464 O O . SER A 1 195 ? 27.266 -0.529 -35.085 1.00 76.31 195 SER A O 1
ATOM 1466 N N . GLU A 1 196 ? 29.351 -0.208 -34.287 1.00 77.62 196 GLU A N 1
ATOM 1467 C CA . GLU A 1 196 ? 29.475 -1.467 -33.540 1.00 77.62 196 GLU A CA 1
ATOM 1468 C C . GLU A 1 196 ? 29.223 -1.269 -32.038 1.00 77.62 196 GLU A C 1
ATOM 1470 O O . GLU A 1 196 ? 29.295 -2.221 -31.268 1.00 77.62 196 GLU A O 1
ATOM 1475 N N . THR A 1 197 ? 28.948 -0.034 -31.599 1.00 83.81 197 THR A N 1
ATOM 1476 C CA . THR A 1 197 ? 28.538 0.213 -30.215 1.00 83.81 197 THR A CA 1
ATOM 1477 C C . THR A 1 197 ? 27.122 -0.328 -30.022 1.00 83.81 197 THR A C 1
ATOM 1479 O O . THR A 1 197 ? 26.219 0.162 -30.709 1.00 83.81 197 THR A O 1
ATOM 1482 N N . PRO A 1 198 ? 26.909 -1.264 -29.085 1.00 86.69 198 PRO A N 1
ATOM 1483 C CA . PRO A 1 198 ? 25.591 -1.824 -28.845 1.00 86.69 198 PRO A CA 1
ATOM 1484 C C . PRO A 1 198 ? 24.612 -0.800 -28.259 1.00 86.69 198 PRO A C 1
ATOM 1486 O O . PRO A 1 198 ? 25.003 0.116 -27.532 1.00 86.69 198 PRO A O 1
ATOM 1489 N N . VAL A 1 199 ? 23.334 -0.984 -28.576 1.00 90.50 199 VAL A N 1
ATOM 1490 C CA . VAL A 1 199 ? 22.191 -0.314 -27.949 1.00 90.50 199 VAL A CA 1
ATOM 1491 C C . VAL A 1 199 ? 21.505 -1.332 -27.047 1.00 90.50 199 VAL A C 1
ATOM 1493 O O . VAL A 1 199 ? 21.313 -2.481 -27.444 1.00 90.50 199 VAL A O 1
ATOM 1496 N N . SER A 1 200 ? 21.145 -0.925 -25.834 1.00 93.50 200 SER A N 1
ATOM 1497 C CA . SER A 1 200 ? 20.429 -1.797 -24.904 1.00 93.50 200 SER A CA 1
ATOM 1498 C C . SER A 1 200 ? 18.948 -1.811 -25.271 1.00 93.50 200 SER A C 1
ATOM 1500 O O . SER A 1 200 ? 18.354 -0.756 -25.469 1.00 93.50 200 SER A O 1
ATOM 1502 N N . VAL A 1 201 ? 18.331 -2.983 -25.351 1.00 94.12 201 VAL A N 1
ATOM 1503 C CA . VAL A 1 201 ? 16.887 -3.125 -25.548 1.00 94.12 201 VAL A CA 1
ATOM 1504 C C . VAL A 1 201 ? 16.278 -3.825 -24.346 1.00 94.12 201 VAL A C 1
ATOM 1506 O O . VAL A 1 201 ? 16.763 -4.856 -23.882 1.00 94.12 201 VAL A O 1
ATOM 1509 N N . ILE A 1 202 ? 15.200 -3.253 -23.828 1.00 94.94 202 ILE A N 1
ATOM 1510 C CA . ILE A 1 202 ? 14.430 -3.847 -22.742 1.00 94.94 202 ILE A CA 1
ATOM 1511 C C . ILE A 1 202 ? 13.374 -4.732 -23.383 1.00 94.94 202 ILE A C 1
ATOM 1513 O O . ILE A 1 202 ? 12.681 -4.311 -24.316 1.00 94.94 202 ILE A O 1
ATOM 1517 N N . ARG A 1 203 ? 13.262 -5.964 -22.891 1.00 94.31 203 ARG A N 1
ATOM 1518 C CA . ARG A 1 203 ? 12.258 -6.922 -23.344 1.00 94.31 203 ARG A CA 1
ATOM 1519 C C . ARG A 1 203 ? 11.208 -7.165 -22.275 1.00 94.31 203 ARG A C 1
ATOM 1521 O O . ARG A 1 203 ? 11.499 -7.105 -21.083 1.00 94.31 203 ARG A O 1
ATOM 1528 N N . ASP A 1 204 ? 9.994 -7.448 -22.722 1.00 94.81 204 ASP A N 1
ATOM 1529 C CA . ASP A 1 204 ? 8.987 -8.060 -21.872 1.00 94.81 204 ASP A CA 1
ATOM 1530 C C . ASP A 1 204 ? 9.321 -9.534 -21.591 1.00 94.81 204 ASP A C 1
ATOM 1532 O O . ASP A 1 204 ? 10.231 -10.128 -22.179 1.00 94.81 204 ASP A O 1
ATOM 1536 N N . THR A 1 205 ? 8.568 -10.141 -20.678 1.00 91.31 205 THR A N 1
ATOM 1537 C CA . THR A 1 205 ? 8.747 -11.547 -20.291 1.00 91.31 205 THR A CA 1
ATOM 1538 C C . THR A 1 205 ? 8.474 -12.547 -21.418 1.00 91.31 205 THR A C 1
ATOM 1540 O O . THR A 1 205 ? 8.890 -13.699 -21.302 1.00 91.31 205 THR A O 1
ATOM 1543 N N . ASP A 1 206 ? 7.817 -12.125 -22.502 1.00 92.38 206 ASP A N 1
ATOM 1544 C CA . ASP A 1 206 ? 7.549 -12.946 -23.688 1.00 92.38 206 ASP A CA 1
ATOM 1545 C C . ASP A 1 206 ? 8.643 -12.786 -24.766 1.00 92.38 206 ASP A C 1
ATOM 1547 O O . ASP A 1 206 ? 8.614 -13.450 -25.806 1.00 92.38 206 ASP A O 1
ATOM 1551 N N . GLY A 1 207 ? 9.644 -11.933 -24.513 1.00 90.38 207 GLY A N 1
ATOM 1552 C CA . GLY A 1 207 ? 10.777 -11.671 -25.399 1.00 90.38 207 GLY A CA 1
ATOM 1553 C C . GLY A 1 207 ? 10.542 -10.548 -26.416 1.00 90.38 207 GLY A C 1
ATOM 1554 O O . GLY A 1 207 ? 11.421 -10.285 -27.245 1.00 90.38 207 GLY A O 1
ATOM 1555 N N . GLY A 1 208 ? 9.396 -9.867 -26.367 1.00 93.25 208 GLY A N 1
ATOM 1556 C CA . GLY A 1 208 ? 9.099 -8.696 -27.188 1.00 93.25 208 GLY A CA 1
ATOM 1557 C C . GLY A 1 208 ? 9.881 -7.472 -26.719 1.00 93.25 208 GLY A C 1
ATOM 1558 O O . GLY A 1 208 ? 10.021 -7.244 -25.525 1.00 93.25 208 GLY A O 1
ATOM 1559 N N . VAL A 1 209 ? 10.402 -6.660 -27.643 1.00 94.50 209 VAL A N 1
ATOM 1560 C CA . VAL A 1 209 ? 11.064 -5.397 -27.274 1.00 94.50 209 VAL A CA 1
ATOM 1561 C C . VAL A 1 209 ? 10.002 -4.384 -26.832 1.00 94.50 209 VAL A C 1
ATOM 1563 O O . VAL A 1 209 ? 8.954 -4.244 -27.474 1.00 94.50 209 VAL A O 1
ATOM 1566 N N . VAL A 1 210 ? 10.265 -3.695 -25.721 1.00 95.25 210 VAL A N 1
ATOM 1567 C CA . VAL A 1 210 ? 9.370 -2.677 -25.146 1.00 95.25 210 VAL A CA 1
ATOM 1568 C C . VAL A 1 210 ? 9.959 -1.270 -25.177 1.00 95.25 210 VAL A C 1
ATOM 1570 O O . VAL A 1 210 ? 9.193 -0.320 -25.292 1.00 95.25 210 VAL A O 1
ATOM 1573 N N . ALA A 1 211 ? 11.285 -1.139 -25.118 1.00 94.81 211 ALA A N 1
ATOM 1574 C CA . ALA A 1 211 ? 12.001 0.133 -25.188 1.00 94.81 211 ALA A CA 1
ATOM 1575 C C . ALA A 1 211 ? 13.459 -0.095 -25.612 1.00 94.81 211 ALA A C 1
ATOM 1577 O O . ALA A 1 211 ? 14.009 -1.182 -25.402 1.00 94.81 211 ALA A O 1
ATOM 1578 N N . ALA A 1 212 ? 14.095 0.935 -26.165 1.00 93.75 212 ALA A N 1
ATOM 1579 C CA . ALA A 1 212 ? 15.537 0.972 -26.400 1.00 93.75 212 ALA A CA 1
ATOM 1580 C C . ALA A 1 212 ? 16.193 2.050 -25.523 1.00 93.75 212 ALA A C 1
ATOM 1582 O O . ALA A 1 212 ? 15.598 3.090 -25.268 1.00 93.75 212 ALA A O 1
ATOM 1583 N N . THR A 1 213 ? 17.419 1.812 -25.059 1.00 93.12 213 THR A N 1
ATOM 1584 C CA . THR A 1 213 ? 18.153 2.713 -24.163 1.00 93.12 213 THR A CA 1
ATOM 1585 C C . THR A 1 213 ? 19.674 2.552 -24.295 1.00 93.12 213 THR A C 1
ATOM 1587 O O . THR A 1 213 ? 20.178 1.680 -25.006 1.00 93.12 213 THR A O 1
ATOM 1590 N N . GLY A 1 214 ? 20.436 3.408 -23.612 1.00 87.56 214 GLY A N 1
ATOM 1591 C CA . GLY A 1 214 ? 21.884 3.248 -23.444 1.00 87.56 214 GLY A CA 1
ATOM 1592 C C . GLY A 1 214 ? 22.726 3.460 -24.707 1.00 87.56 214 GLY A C 1
ATOM 1593 O O . GLY A 1 214 ? 23.890 3.058 -24.735 1.00 87.56 214 GLY A O 1
ATOM 1594 N N . ALA A 1 215 ? 22.180 4.085 -25.754 1.00 88.25 215 ALA A N 1
ATOM 1595 C CA . ALA A 1 215 ? 22.938 4.373 -26.965 1.00 88.25 215 ALA A CA 1
ATOM 1596 C C . ALA A 1 215 ? 23.964 5.495 -26.717 1.00 88.25 215 ALA A C 1
ATOM 1598 O O . ALA A 1 215 ? 23.670 6.500 -26.075 1.00 88.25 215 ALA A O 1
ATOM 1599 N N . GLN A 1 216 ? 25.172 5.377 -27.286 1.00 85.12 216 GLN A N 1
ATOM 1600 C CA . GLN A 1 216 ? 26.176 6.459 -27.230 1.00 85.12 216 GLN A CA 1
ATOM 1601 C C . GLN A 1 216 ? 25.720 7.744 -27.938 1.00 85.12 216 GLN A C 1
ATOM 1603 O O . GLN A 1 216 ? 26.234 8.825 -27.649 1.00 85.12 216 GLN A O 1
ATOM 1608 N N . ARG A 1 217 ? 24.814 7.617 -28.912 1.00 88.06 217 ARG A N 1
ATOM 1609 C CA . ARG A 1 217 ? 24.177 8.723 -29.627 1.00 88.06 217 ARG A CA 1
ATOM 1610 C C . ARG A 1 217 ? 22.682 8.469 -29.652 1.00 88.06 217 ARG A C 1
ATOM 1612 O O . ARG A 1 217 ? 22.268 7.382 -30.037 1.00 88.06 217 ARG A O 1
ATOM 1619 N N . GLU A 1 218 ? 21.915 9.482 -29.293 1.00 88.62 218 GLU A N 1
ATOM 1620 C CA . GLU A 1 218 ? 20.453 9.440 -29.248 1.00 88.62 218 GLU A CA 1
ATOM 1621 C C . GLU A 1 218 ? 19.845 9.033 -30.595 1.00 88.62 218 GLU A C 1
ATOM 1623 O O . GLU A 1 218 ? 19.166 8.020 -30.652 1.00 88.62 218 GLU A O 1
ATOM 1628 N N . GLU A 1 219 ? 20.240 9.685 -31.695 1.00 90.56 219 GLU A N 1
ATOM 1629 C CA . GLU A 1 219 ? 19.789 9.360 -33.065 1.00 90.56 219 GLU A CA 1
ATOM 1630 C C . GLU A 1 219 ? 19.968 7.872 -33.431 1.00 90.56 219 GLU A C 1
ATOM 1632 O O . GLU A 1 219 ? 19.150 7.274 -34.124 1.00 90.56 219 GLU A O 1
ATOM 1637 N N . LEU A 1 220 ? 21.045 7.244 -32.950 1.00 89.75 220 LEU A N 1
ATOM 1638 C CA . LEU A 1 220 ? 21.298 5.823 -33.188 1.00 89.75 220 LEU A CA 1
ATOM 1639 C C . LEU A 1 220 ? 20.339 4.940 -32.381 1.00 89.75 220 LEU A C 1
ATOM 1641 O O . LEU A 1 220 ? 19.884 3.909 -32.872 1.00 89.75 220 LEU A O 1
ATOM 1645 N N . GLY A 1 221 ? 20.057 5.338 -31.142 1.00 90.75 221 GLY A N 1
ATOM 1646 C CA . GLY A 1 221 ? 19.067 4.691 -30.294 1.00 90.75 221 GLY A CA 1
ATOM 1647 C C . GLY A 1 221 ? 17.655 4.815 -30.860 1.00 90.75 221 GLY A C 1
ATOM 1648 O O . GLY A 1 221 ? 16.950 3.812 -30.921 1.00 90.75 221 GLY A O 1
ATOM 1649 N N . GLU A 1 222 ? 17.284 5.999 -31.350 1.00 94.31 222 GLU A N 1
ATOM 1650 C CA . GLU A 1 222 ? 16.003 6.270 -32.014 1.00 94.31 222 GLU A CA 1
ATOM 1651 C C . GLU A 1 222 ? 15.803 5.392 -33.252 1.00 94.31 222 GLU A C 1
ATOM 1653 O O . GLU A 1 222 ? 14.753 4.774 -33.398 1.00 94.31 222 GLU A O 1
ATOM 1658 N N . GLN A 1 223 ? 16.821 5.254 -34.107 1.00 93.19 223 GLN A N 1
ATOM 1659 C CA . GLN A 1 223 ? 16.744 4.388 -35.290 1.00 93.19 223 GLN A CA 1
ATOM 1660 C C . GLN A 1 223 ? 16.556 2.910 -34.920 1.00 93.19 223 GLN A C 1
ATOM 1662 O O . GLN A 1 223 ? 15.764 2.201 -35.543 1.00 93.19 223 GLN A O 1
ATOM 1667 N N . VAL A 1 224 ? 17.272 2.425 -33.897 1.00 91.94 224 VAL A N 1
ATOM 1668 C CA . VAL A 1 224 ? 17.086 1.053 -33.397 1.00 91.94 224 VAL A CA 1
ATOM 1669 C C . VAL A 1 224 ? 15.680 0.884 -32.813 1.00 91.94 224 VAL A C 1
ATOM 1671 O O . VAL A 1 224 ? 15.030 -0.124 -33.082 1.00 91.94 224 VAL A O 1
ATOM 1674 N N . ALA A 1 225 ? 15.194 1.864 -32.052 1.00 94.06 225 ALA A N 1
ATOM 1675 C CA . ALA A 1 225 ? 13.853 1.853 -31.478 1.00 94.06 225 ALA A CA 1
ATOM 1676 C C . ALA A 1 225 ? 12.763 1.819 -32.564 1.00 94.06 225 ALA A C 1
ATOM 1678 O O . ALA A 1 225 ? 11.861 0.982 -32.497 1.00 94.06 225 ALA A O 1
ATOM 1679 N N . GLU A 1 226 ? 12.898 2.644 -33.607 1.00 94.94 226 GLU A N 1
ATOM 1680 C CA . GLU A 1 226 ? 11.991 2.691 -34.759 1.00 94.94 226 GLU A CA 1
ATOM 1681 C C . GLU A 1 226 ? 11.898 1.328 -35.454 1.00 94.94 226 GLU A C 1
ATOM 1683 O O . GLU A 1 226 ? 10.797 0.850 -35.735 1.00 94.94 226 GLU A O 1
ATOM 1688 N N . GLN A 1 227 ? 13.032 0.645 -35.646 1.00 94.00 227 GLN A N 1
ATOM 1689 C CA . GLN A 1 227 ? 13.058 -0.678 -36.272 1.00 94.00 227 GLN A CA 1
ATOM 1690 C C . GLN A 1 227 ? 12.303 -1.744 -35.458 1.00 94.00 227 GLN A C 1
ATOM 1692 O O . GLN A 1 227 ? 11.740 -2.680 -36.03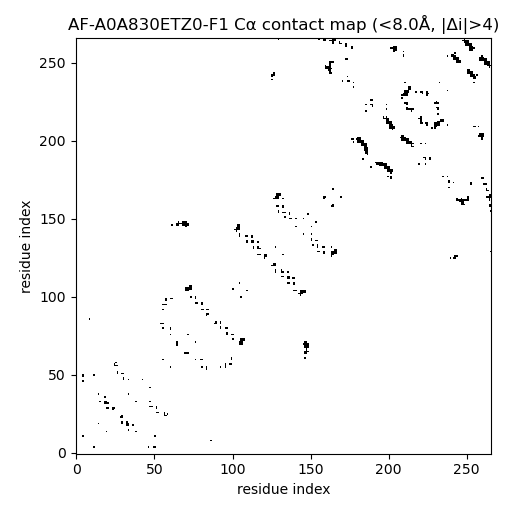1 1.00 94.00 227 GLN A O 1
ATOM 1697 N N . TYR A 1 228 ? 12.265 -1.604 -34.132 1.00 93.06 228 TYR A N 1
ATOM 1698 C CA . TYR A 1 228 ? 11.486 -2.470 -33.243 1.00 93.06 228 TYR A CA 1
ATOM 1699 C C . TYR A 1 228 ? 10.065 -1.952 -32.970 1.00 93.06 228 TYR A C 1
ATOM 1701 O O . TYR A 1 228 ? 9.294 -2.638 -32.297 1.00 93.06 228 TYR A O 1
ATOM 1709 N N . GLY A 1 229 ? 9.692 -0.781 -33.496 1.00 94.00 229 GLY A N 1
ATOM 1710 C CA . GLY A 1 229 ? 8.397 -0.148 -33.242 1.00 94.00 229 GLY A CA 1
ATOM 1711 C C . GLY A 1 229 ? 8.201 0.271 -31.781 1.00 94.00 229 GLY A C 1
ATOM 1712 O O . GLY A 1 229 ? 7.089 0.166 -31.262 1.00 94.00 229 GLY A O 1
ATOM 1713 N N . VAL A 1 230 ? 9.275 0.692 -31.109 1.00 94.88 230 VAL A N 1
ATOM 1714 C CA . VAL A 1 230 ? 9.279 1.132 -29.704 1.00 94.88 230 VAL A CA 1
ATOM 1715 C C . VAL A 1 230 ? 9.868 2.534 -29.561 1.00 94.88 230 VAL A C 1
ATOM 1717 O O . VAL A 1 230 ? 10.372 3.107 -30.523 1.00 94.88 230 VAL A O 1
ATOM 1720 N N . GLU A 1 231 ? 9.811 3.082 -28.350 1.00 93.69 231 GLU A N 1
ATOM 1721 C CA . GLU A 1 231 ? 10.407 4.373 -28.014 1.00 93.69 231 GLU A CA 1
ATOM 1722 C C . GLU A 1 231 ? 11.865 4.211 -27.557 1.00 93.69 231 GLU A C 1
ATOM 1724 O O . GLU A 1 231 ? 12.230 3.223 -26.903 1.00 93.69 231 GLU A O 1
ATOM 1729 N N . TYR A 1 232 ? 12.707 5.178 -27.929 1.00 94.75 232 TYR A N 1
ATOM 1730 C CA . TYR A 1 232 ? 14.030 5.331 -27.339 1.00 94.75 232 TYR A CA 1
ATOM 1731 C C . TYR A 1 232 ? 13.910 6.189 -26.084 1.00 94.75 232 TYR A C 1
ATOM 1733 O O . TYR A 1 232 ? 13.375 7.290 -26.137 1.00 94.75 232 TYR A O 1
ATOM 1741 N N . MET A 1 233 ? 14.415 5.678 -24.969 1.00 94.81 233 MET A N 1
ATOM 1742 C CA . MET A 1 233 ? 14.307 6.307 -23.660 1.00 94.81 233 MET A CA 1
ATOM 1743 C C . MET A 1 233 ? 15.684 6.320 -23.003 1.00 94.81 233 MET A C 1
ATOM 1745 O O . MET A 1 233 ? 16.439 5.342 -23.068 1.00 94.81 233 MET A O 1
ATOM 1749 N N . SER A 1 234 ? 16.031 7.403 -22.320 1.00 92.06 234 SER A N 1
ATOM 1750 C CA . SER A 1 234 ? 17.167 7.398 -21.402 1.00 92.06 234 SER A CA 1
ATOM 1751 C C . SER A 1 234 ? 16.926 6.416 -20.249 1.00 92.06 234 SER A C 1
ATOM 1753 O O . SER A 1 234 ? 15.795 6.039 -19.952 1.00 92.06 234 SER A O 1
ATOM 1755 N N . ALA A 1 235 ? 17.995 5.990 -19.572 1.00 89.19 235 ALA A N 1
ATOM 1756 C CA . ALA A 1 235 ? 17.868 5.088 -18.424 1.00 89.19 235 ALA A CA 1
ATOM 1757 C C . ALA A 1 235 ? 16.971 5.679 -17.319 1.00 89.19 235 ALA A C 1
ATOM 1759 O O . ALA A 1 235 ? 16.215 4.942 -16.695 1.00 89.19 235 ALA A O 1
ATOM 1760 N N . GLN A 1 236 ? 17.024 7.003 -17.132 1.00 90.31 236 GLN A N 1
ATOM 1761 C CA . GLN A 1 236 ? 16.162 7.709 -16.187 1.00 90.31 236 GLN A CA 1
ATOM 1762 C C . GLN A 1 236 ? 14.699 7.684 -16.638 1.00 90.31 236 GLN A C 1
ATOM 1764 O O . GLN A 1 236 ? 13.833 7.356 -15.844 1.00 90.31 236 GLN A O 1
ATOM 1769 N N . GLU A 1 237 ? 14.417 7.960 -17.914 1.00 92.75 237 GLU A N 1
ATOM 1770 C CA . GLU A 1 237 ? 13.042 7.916 -18.433 1.00 92.75 237 GLU A CA 1
ATOM 1771 C C . GLU A 1 237 ? 12.446 6.511 -18.363 1.00 92.75 237 GLU A C 1
ATOM 1773 O O . GLU A 1 237 ? 11.253 6.372 -18.102 1.00 92.75 237 GLU A O 1
ATOM 1778 N N . VAL A 1 238 ? 13.261 5.469 -18.568 1.00 92.12 238 VAL A N 1
ATOM 1779 C CA . VAL A 1 238 ? 12.834 4.090 -18.312 1.00 92.12 238 VAL A CA 1
ATOM 1780 C C . VAL A 1 238 ? 12.439 3.946 -16.851 1.00 92.12 238 VAL A C 1
ATOM 1782 O O . VAL A 1 238 ? 11.322 3.513 -16.597 1.00 92.12 238 VAL A O 1
ATOM 1785 N N . GLU A 1 239 ? 13.323 4.299 -15.912 1.00 90.81 239 GLU A N 1
ATOM 1786 C CA . GLU A 1 239 ? 13.062 4.181 -14.472 1.00 90.81 239 GLU A CA 1
ATOM 1787 C C . GLU A 1 239 ? 11.786 4.926 -14.056 1.00 90.81 239 GLU A C 1
ATOM 1789 O O . GLU A 1 239 ? 10.933 4.340 -13.393 1.00 90.81 239 GLU A O 1
ATOM 1794 N N . ASP A 1 240 ? 11.613 6.160 -14.528 1.00 90.75 240 ASP A N 1
ATOM 1795 C CA . ASP A 1 240 ? 10.451 7.007 -14.238 1.00 90.75 240 ASP A CA 1
ATOM 1796 C C . ASP A 1 240 ? 9.155 6.470 -14.872 1.00 90.75 240 ASP A C 1
ATOM 1798 O O . ASP A 1 240 ? 8.059 6.738 -14.383 1.00 90.75 240 ASP A O 1
ATOM 1802 N N . SER A 1 241 ? 9.264 5.699 -15.957 1.00 92.38 241 SER A N 1
ATOM 1803 C CA . SER A 1 241 ? 8.119 5.105 -16.662 1.00 92.38 241 SER A CA 1
ATOM 1804 C C . SER A 1 241 ? 7.767 3.699 -16.178 1.00 92.38 241 SER A C 1
ATOM 1806 O O . SER A 1 241 ? 6.819 3.087 -16.687 1.00 92.38 241 SER A O 1
ATOM 1808 N N . LEU A 1 242 ? 8.530 3.153 -15.228 1.00 93.62 242 LEU A N 1
ATOM 1809 C CA . LEU A 1 242 ? 8.233 1.858 -14.640 1.00 93.62 242 LEU A CA 1
ATOM 1810 C C . LEU A 1 242 ? 7.064 1.965 -13.658 1.00 93.62 242 LEU A C 1
ATOM 1812 O O . LEU A 1 242 ? 7.064 2.754 -12.719 1.00 93.62 242 LEU A O 1
ATOM 1816 N N . GLY A 1 243 ? 6.077 1.099 -13.855 1.00 93.19 243 GLY A N 1
ATOM 1817 C CA . GLY A 1 243 ? 4.949 0.909 -12.950 1.00 93.19 243 GLY A CA 1
ATOM 1818 C C . GLY A 1 243 ? 4.989 -0.456 -12.270 1.00 93.19 243 GLY A C 1
ATOM 1819 O O . GLY A 1 243 ? 5.657 -1.377 -12.747 1.00 93.19 243 GLY A O 1
ATOM 1820 N N . THR A 1 244 ? 4.203 -0.633 -11.215 1.00 93.81 244 THR A N 1
ATOM 1821 C CA . THR A 1 244 ? 3.923 -1.948 -10.621 1.00 93.81 244 THR A CA 1
ATOM 1822 C C . THR A 1 244 ? 2.495 -2.391 -10.940 1.00 93.81 244 THR A C 1
ATOM 1824 O O . THR A 1 244 ? 1.595 -1.577 -11.150 1.00 93.81 244 THR A O 1
ATOM 1827 N N . ARG A 1 245 ? 2.275 -3.706 -11.033 1.00 93.06 245 ARG A N 1
ATOM 1828 C CA . ARG A 1 245 ? 0.941 -4.302 -11.180 1.00 93.06 245 ARG A CA 1
ATOM 1829 C C . ARG A 1 245 ? 0.873 -5.653 -10.477 1.00 93.06 245 ARG A C 1
ATOM 1831 O O . ARG A 1 245 ? 1.694 -6.532 -10.743 1.00 93.06 245 ARG A O 1
ATOM 1838 N N . GLY A 1 246 ? -0.174 -5.848 -9.685 1.00 91.19 246 GLY A N 1
ATOM 1839 C CA . GLY A 1 246 ? -0.455 -7.093 -8.974 1.00 91.19 246 GLY A CA 1
ATOM 1840 C C . GLY A 1 246 ? -0.695 -6.839 -7.492 1.00 91.19 246 GLY A C 1
ATOM 1841 O O . GLY A 1 246 ? -0.657 -5.694 -7.059 1.00 91.19 246 GLY A O 1
ATOM 1842 N N . THR A 1 247 ? -0.938 -7.915 -6.755 1.00 91.31 247 THR A N 1
ATOM 1843 C CA . THR A 1 247 ? -1.113 -7.938 -5.298 1.00 91.31 247 THR A CA 1
ATOM 1844 C C . THR A 1 247 ? -0.387 -9.164 -4.730 1.00 91.31 247 THR A C 1
ATOM 1846 O O . THR A 1 247 ? -0.023 -10.075 -5.484 1.00 91.31 247 THR A O 1
ATOM 1849 N N . GLY A 1 248 ? -0.178 -9.196 -3.416 1.00 90.12 248 GLY A N 1
ATOM 1850 C CA . GLY A 1 248 ? 0.541 -10.243 -2.688 1.00 90.12 248 GLY A CA 1
ATOM 1851 C C . GLY A 1 248 ? 2.046 -9.986 -2.571 1.00 90.12 248 GLY A C 1
ATOM 1852 O O . GLY A 1 248 ? 2.525 -8.887 -2.831 1.00 90.12 248 GLY A O 1
ATOM 1853 N N . ASP A 1 249 ? 2.799 -11.032 -2.221 1.00 91.94 249 ASP A N 1
ATOM 1854 C CA . ASP A 1 249 ? 4.238 -10.964 -1.888 1.00 91.94 249 ASP A CA 1
ATOM 1855 C C . ASP A 1 249 ? 5.153 -10.594 -3.067 1.00 91.94 249 ASP A C 1
ATOM 1857 O O . ASP A 1 249 ? 6.359 -10.403 -2.904 1.00 91.94 249 ASP A O 1
ATOM 1861 N N . ARG A 1 250 ? 4.622 -10.564 -4.291 1.00 93.25 250 ARG A N 1
ATOM 1862 C CA . ARG A 1 250 ? 5.391 -10.235 -5.490 1.00 93.25 250 ARG A CA 1
ATOM 1863 C C . ARG A 1 250 ? 4.509 -9.577 -6.530 1.00 93.25 250 ARG A C 1
ATOM 1865 O O . ARG A 1 250 ? 3.493 -10.135 -6.944 1.00 93.25 250 ARG A O 1
ATOM 1872 N N . VAL A 1 251 ? 4.964 -8.438 -7.037 1.00 95.69 251 VAL A N 1
ATOM 1873 C CA . VAL A 1 251 ? 4.278 -7.696 -8.094 1.00 95.69 251 VAL A CA 1
ATOM 1874 C C . VAL A 1 251 ? 5.092 -7.637 -9.372 1.00 95.69 251 VAL A C 1
ATOM 1876 O O . VAL A 1 251 ? 6.318 -7.757 -9.391 1.00 95.69 251 VAL A O 1
ATOM 1879 N N . SER A 1 252 ? 4.383 -7.478 -10.484 1.00 95.75 252 SER A N 1
ATOM 1880 C CA . SER A 1 252 ? 4.997 -7.340 -11.797 1.00 95.75 252 SER A CA 1
ATOM 1881 C C . SER A 1 252 ? 5.493 -5.914 -11.988 1.00 95.75 252 SER A C 1
ATOM 1883 O O . SER A 1 252 ? 4.731 -4.963 -11.826 1.00 95.75 252 SER A O 1
ATOM 1885 N N . LEU A 1 253 ? 6.748 -5.782 -12.400 1.00 95.19 253 LEU A N 1
ATOM 1886 C CA . LEU A 1 253 ? 7.304 -4.533 -12.894 1.00 95.19 253 LEU A CA 1
ATOM 1887 C C . LEU A 1 253 ? 6.877 -4.364 -14.357 1.00 95.19 253 LEU A C 1
ATOM 1889 O O . LEU A 1 253 ? 6.999 -5.300 -15.155 1.00 95.19 253 LEU A O 1
ATOM 1893 N N . THR A 1 254 ? 6.354 -3.196 -14.715 1.00 95.31 254 THR A N 1
ATOM 1894 C CA . THR A 1 254 ? 5.772 -2.938 -16.036 1.00 95.31 254 THR A CA 1
ATOM 1895 C C . THR A 1 254 ? 6.355 -1.697 -16.694 1.00 95.31 254 THR A C 1
ATOM 1897 O O . THR A 1 254 ? 6.574 -0.698 -16.026 1.00 95.31 254 THR A O 1
ATOM 1900 N N . LEU A 1 255 ? 6.558 -1.754 -18.010 1.00 94.44 255 LEU A N 1
ATOM 1901 C CA . LEU A 1 255 ? 6.955 -0.624 -18.852 1.00 94.44 255 LEU A CA 1
ATOM 1902 C C . LEU A 1 255 ? 5.990 -0.541 -20.036 1.00 94.44 255 LEU A C 1
ATOM 1904 O O . LEU A 1 255 ? 5.759 -1.544 -20.716 1.00 94.44 255 LEU A O 1
ATOM 1908 N N . GLY A 1 256 ? 5.358 0.615 -20.254 1.00 89.81 256 GLY A N 1
ATOM 1909 C CA . GLY A 1 256 ? 4.331 0.755 -21.299 1.00 89.81 256 GLY A CA 1
ATOM 1910 C C . GLY A 1 256 ? 3.181 -0.257 -21.156 1.00 89.81 256 GLY A C 1
ATOM 1911 O O . GLY A 1 256 ? 2.653 -0.759 -22.148 1.00 89.81 256 GLY A O 1
ATOM 1912 N N . GLY A 1 257 ? 2.848 -0.635 -19.915 1.00 90.12 257 GLY A N 1
ATOM 1913 C CA . GLY A 1 257 ? 1.822 -1.629 -19.587 1.00 90.12 257 GLY A CA 1
ATOM 1914 C C . GLY A 1 257 ? 2.215 -3.096 -19.810 1.00 90.12 257 GLY A C 1
ATOM 1915 O O . GLY A 1 257 ? 1.401 -3.976 -19.512 1.00 90.12 257 GLY A O 1
ATOM 1916 N N . ARG A 1 258 ? 3.432 -3.377 -20.294 1.00 94.31 258 ARG A N 1
ATOM 1917 C CA . ARG A 1 258 ? 3.964 -4.732 -20.513 1.00 94.31 258 ARG A CA 1
ATOM 1918 C C . ARG A 1 258 ? 4.870 -5.153 -19.364 1.00 94.31 258 ARG A C 1
ATOM 1920 O O . ARG A 1 258 ? 5.618 -4.335 -18.841 1.00 94.31 258 ARG A O 1
ATOM 1927 N N . LYS A 1 259 ? 4.805 -6.424 -18.961 1.00 95.75 259 LYS A N 1
ATOM 1928 C CA . LYS A 1 259 ? 5.612 -6.964 -17.859 1.00 95.75 259 LYS A CA 1
ATOM 1929 C C . LYS A 1 259 ? 7.066 -7.123 -18.295 1.00 95.75 259 LYS A C 1
ATOM 1931 O O . LYS A 1 259 ? 7.338 -7.874 -19.222 1.00 95.75 259 LYS A O 1
ATOM 1936 N N . VAL A 1 260 ? 7.979 -6.462 -17.593 1.00 94.88 260 VAL A N 1
ATOM 1937 C CA . VAL A 1 260 ? 9.432 -6.495 -17.855 1.00 94.88 260 VAL A CA 1
ATOM 1938 C C . VAL A 1 260 ? 10.222 -7.171 -16.737 1.00 94.88 260 VAL A C 1
ATOM 1940 O O . VAL A 1 260 ? 11.379 -7.533 -16.920 1.00 94.88 260 VAL A O 1
ATOM 1943 N N . GLY A 1 261 ? 9.597 -7.377 -15.579 1.00 93.38 261 GLY A N 1
ATOM 1944 C CA . GLY A 1 261 ? 10.236 -8.012 -14.437 1.00 93.38 261 GLY A CA 1
ATOM 1945 C C . GLY A 1 261 ? 9.269 -8.234 -13.284 1.00 93.38 261 GLY A C 1
ATOM 1946 O O . GLY A 1 261 ? 8.049 -8.128 -13.435 1.00 93.38 261 GLY A O 1
ATOM 1947 N N . GLU A 1 262 ? 9.832 -8.537 -12.122 1.00 94.81 262 GLU A N 1
ATOM 1948 C CA . GLU A 1 262 ? 9.108 -8.720 -10.868 1.00 94.81 262 GLU A CA 1
ATOM 1949 C C . GLU A 1 262 ? 9.886 -8.070 -9.721 1.00 94.81 262 GLU A C 1
ATOM 1951 O O . GLU A 1 262 ? 11.115 -7.952 -9.775 1.00 94.81 262 GLU A O 1
ATOM 1956 N N . VAL A 1 263 ? 9.159 -7.655 -8.688 1.00 96.06 263 VAL A N 1
ATOM 1957 C CA . VAL A 1 263 ? 9.704 -7.114 -7.444 1.00 96.06 263 VAL A CA 1
ATOM 1958 C C . VAL A 1 263 ? 8.921 -7.683 -6.266 1.00 96.06 263 VAL A C 1
ATOM 1960 O O . VAL A 1 263 ? 7.703 -7.845 -6.347 1.00 96.06 263 VAL A O 1
ATOM 1963 N N . ASP A 1 264 ? 9.640 -8.042 -5.207 1.00 93.75 264 ASP A N 1
ATOM 1964 C CA . ASP A 1 264 ? 9.052 -8.566 -3.977 1.00 93.75 264 ASP A CA 1
ATOM 1965 C C . ASP A 1 264 ? 8.387 -7.438 -3.173 1.00 93.75 264 ASP A C 1
ATOM 1967 O O . ASP A 1 264 ? 8.854 -6.295 -3.184 1.00 93.75 264 ASP A O 1
ATOM 1971 N N . VAL A 1 265 ? 7.297 -7.780 -2.492 1.00 91.19 265 VAL A N 1
ATOM 1972 C CA . VAL A 1 265 ? 6.586 -6.934 -1.533 1.00 91.19 265 VAL A CA 1
ATOM 1973 C C . VAL A 1 265 ? 6.883 -7.484 -0.142 1.00 91.19 265 VAL A C 1
ATOM 1975 O O . VAL A 1 265 ? 6.680 -8.671 0.109 1.00 91.19 265 VAL A O 1
ATOM 1978 N N . GLU A 1 266 ? 7.430 -6.636 0.725 1.00 76.06 266 GLU A N 1
ATOM 1979 C CA . GLU A 1 266 ? 7.792 -6.971 2.111 1.00 76.06 266 GLU A CA 1
ATOM 1980 C C . GLU A 1 266 ? 6.604 -6.720 3.044 1.00 76.06 266 GLU A C 1
ATOM 1982 O O . GLU A 1 266 ? 5.991 -5.641 2.883 1.00 76.06 266 GLU A O 1
#

Solvent-accessible surface area (backbone atoms only — not comparable to full-atom values): 14357 Å² total; per-residue (Å²): 129,86,82,56,70,91,77,38,61,80,56,52,56,57,48,46,76,72,42,39,60,94,83,52,64,46,63,69,47,40,50,50,30,56,70,72,42,94,70,59,101,82,70,47,70,73,55,53,51,52,53,47,73,70,48,90,32,54,67,56,56,49,50,56,35,42,73,66,49,42,57,43,42,69,69,50,53,49,54,68,46,50,68,47,54,86,68,80,39,58,78,55,41,52,53,41,49,52,51,44,64,63,41,42,44,30,48,62,59,44,53,51,38,33,49,55,41,42,53,54,23,53,76,68,63,40,59,54,29,28,65,49,33,40,56,22,42,50,58,47,54,75,67,22,44,68,47,33,36,54,68,70,55,53,29,36,51,50,14,18,65,65,26,13,25,37,63,67,49,46,52,52,39,44,53,48,47,63,70,68,24,50,74,41,46,44,48,82,76,38,98,86,45,88,49,77,68,48,28,29,31,35,41,29,82,88,68,48,73,61,35,19,27,71,36,96,44,65,71,61,24,40,53,55,9,55,76,66,74,34,51,53,39,53,70,62,56,47,55,64,50,42,37,68,52,55,47,36,60,50,19,33,29,23,46,93,88,38,48,49,48,62,35,58,26,96

Sequence (266 aa):
MPKTIADYEDAVRRIAAKHVPADATTEDEVRRALSGSEVGPQVTRDVLDGIAENLLTEDRVLEAIEDSGELPSEGEIDAIVSVADDYDMDDRVETVEDAVRSSVATVEDVQGAVRDRQDQAAASGRPTFREDVEGAVDEVAETKQFVGESPDEVTAEQAREIGAPSETAFRGAAARTIANGDQVNPSEVLEDTRSETPVSVIRDTDGGVVAATGAQREELGEQVAEQYGVEYMSAQEVEDSLGTRGTGDRVSLTLGGRKVGEVDVE

Organism: NCBI:txid931585

pLDDT: mean 77.63, std 19.32, range [31.91, 96.88]

Secondary structure 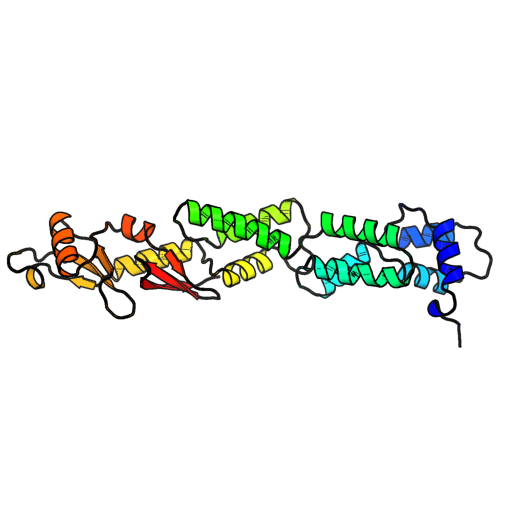(DSSP, 8-state):
-PPPGGG-HHHHHHHHHHHS-TT--SHHHHHHHHHTS---TT--HHHHHHHHHTS--HHHHHHHHHHHTSPPPHHHHHHHHHTTGGGT-HHHHHHHHHHHHHHB--HHHHHHHHHHHHHHHHHTT----HHHHHHHHHHHHTTSB--SS-HHHHHHHHHHHHT---HHHHHHHHHHHHHTPEEE-HHHH-TT----S-EEEEE-TTS-EEEEE--SSHHHHHHHHHHHT-EE--HHHHHHTEEEE--SSEEEEEETTEEEEEEE--